Protein 7FGQ (pdb70)

B-factor: mean 33.28, std 10.56, range [16.03, 71.97]

Radius of gyration: 16.14 Å; Cα contacts (8 Å, |Δi|>4): 314; chains: 1; bounding box: 34×38×44 Å

Foldseek 3Di:
DQFFFEEEEDEFPPLCLVVLLVLLVVVCVVVVAAEDEAEPPPLPDPLNVVVVCVVVVNDDDDLVRVLLSSLVSQVVCQVVVVVCRVVHYYYYYYDDLLLSLLLSVLVVDPPDDSVNSVPNNFFGFDGQAYEYRDEVSSVSSVVSVVVVCVVCVNRYDYFDSVDDPVVSSVVVCVVCVVVRVPPSDDIHTD

Organism: Brugia malayi (NCBI:txid6279)

Secondary structure (DSSP, 8-state):
-----EEEEEE-TTSSHHHHHHHHHHHHHHTT--EEEEESS-TTSHHHHHHHHHHTTSS---HHHHHHHHHHHHHTTHHHHHHHHHTT-EEEEES-HHHHHHHHHTT--TT--HHHHTTTTTTSBPPSEEEEEE--HHHHHHHHHHHHHHH-TTTEEEEETTS-HHHHHHHHHHHHHHHHHHT-----B-

Solvent-accessible surface area: 9658 Å² total; per-residue (Å²): 168,136,9,1,0,2,0,0,0,0,0,20,56,229,7,38,11,58,88,7,2,144,47,4,15,106,68,2,118,93,71,76,23,89,3,48,78,23,55,4,16,22,112,85,40,128,64,0,117,65,0,27,112,41,78,122,178,114,26,157,21,83,33,69,88,0,2,93,28,37,2,43,2,7,65,68,34,10,88,90,0,57,124,58,0,71,153,23,8,25,0,0,0,17,33,0,2,18,6,9,9,0,46,7,32,16,71,65,32,120,128,26,82,28,140,62,0,82,102,18,3,110,49,0,1,56,0,32,2,0,0,6,1,59,125,167,84,50,34,91,0,25,127,4,0,73,100,10,3,110,93,41,118,127,10,4,54,70,7,71,13,77,76,90,75,99,71,11,5,75,58,2,58,83,61,0,24,72,36,26,119,104,7,52,135,86,29,98,96,60

Nearest PDB structures (foldseek):
  7fgq-assembly1_A-2  TM=1.005E+00  e=4.668E-40  Brugia malayi
  1nn5-assembly1_A-2  TM=9.539E-01  e=1.572E-22  Homo sapiens
  1e9d-assembly1_A  TM=9.470E-01  e=8.898E-23  Homo sapiens
  1e2f-assembly1_A  TM=9.454E-01  e=2.960E-22  Homo sapiens
  2yof-assembly2_B  TM=9.340E-01  e=3.193E-20  Plasmodium falciparum 3D7

Structure (mmCIF, N/CA/C/O backbone):
data_7FGQ
#
_entry.id   7FGQ
#
_cell.length_a   58.670
_cell.length_b   58.670
_cell.length_c   119.610
_cell.angle_alpha   90.00
_cell.angle_beta   90.00
_cell.angle_gamma   90.00
#
_symmetry.space_group_name_H-M   'P 41 21 2'
#
loop_
_entity.id
_entity.type
_entity.pdbx_description
1 polymer 'dTMP kinase'
2 non-polymer "THYMIDINE-5'-PHOSPHATE"
3 water water
#
loop_
_atom_site.group_PDB
_atom_site.id
_atom_site.type_symbol
_atom_site.label_atom_id
_atom_site.label_alt_id
_atom_site.label_comp_id
_atom_site.label_asym_id
_atom_site.label_entity_id
_atom_site.label_seq_id
_atom_site.pdbx_PDB_ins_code
_atom_site.Cartn_x
_atom_site.Cartn_y
_atom_site.Cartn_z
_atom_site.occupancy
_atom_site.B_iso_or_equiv
_atom_site.auth_seq_id
_atom_site.auth_comp_id
_atom_site.auth_asym_id
_atom_site.auth_atom_id
_atom_site.pdbx_PDB_model_num
ATOM 1 N N . ARG A 1 37 ? -25.349 10.495 -26.271 1.00 47.32 4 ARG A N 1
ATOM 2 C CA . ARG A 1 37 ? -24.866 10.819 -24.913 1.00 53.44 4 ARG A CA 1
ATOM 3 C C . ARG A 1 37 ? -23.643 9.963 -24.534 1.00 52.30 4 ARG A C 1
ATOM 4 O O . ARG A 1 37 ? -23.778 8.760 -24.335 1.00 47.24 4 ARG A O 1
ATOM 12 N N . ILE A 1 38 ? -22.500 10.629 -24.429 1.00 49.35 5 ILE A N 1
ATOM 13 C CA . ILE A 1 38 ? -21.202 10.064 -23.990 1.00 46.23 5 ILE A CA 1
ATOM 14 C C . ILE A 1 38 ? -20.748 11.058 -22.922 1.00 43.55 5 ILE A C 1
ATOM 15 O O . ILE A 1 38 ? -20.256 12.091 -23.286 1.00 43.00 5 ILE A O 1
ATOM 20 N N . ARG A 1 39 ? -20.939 10.739 -21.654 1.00 38.31 6 ARG A N 1
ATOM 21 C CA . ARG A 1 39 ? -20.698 11.678 -20.563 1.00 34.91 6 ARG A CA 1
ATOM 22 C C . ARG A 1 39 ? -19.570 11.218 -19.640 1.00 30.69 6 ARG A C 1
ATOM 23 O O . ARG A 1 39 ? -19.313 10.020 -19.489 1.00 30.47 6 ARG A O 1
ATOM 31 N N . GLY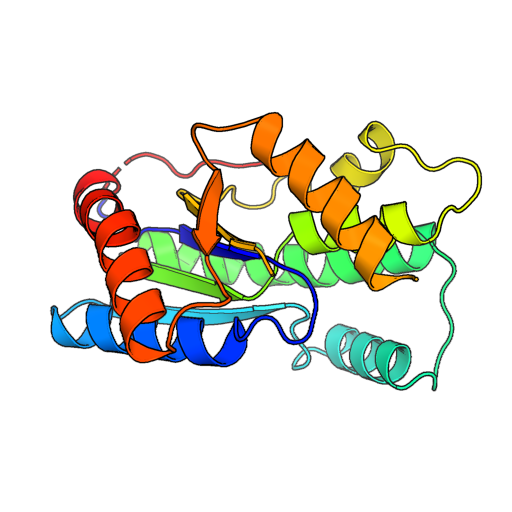 A 1 40 ? -18.885 12.203 -19.014 1.00 25.92 7 GLY A N 1
ATOM 32 C CA . GLY A 1 40 ? -17.874 11.891 -18.019 1.00 25.50 7 GLY A CA 1
ATOM 33 C C . GLY A 1 40 ? -18.500 11.536 -16.679 1.00 27.13 7 GLY A C 1
ATOM 34 O O . GLY A 1 40 ? -19.694 11.755 -16.453 1.00 26.06 7 GLY A O 1
ATOM 35 N N . ALA A 1 41 ? -17.676 10.969 -15.795 1.00 27.38 8 ALA A N 1
ATOM 36 C CA . ALA A 1 41 ? -18.078 10.620 -14.439 1.00 25.98 8 ALA A CA 1
ATOM 37 C C . ALA A 1 41 ? -17.891 11.809 -13.510 1.00 24.45 8 ALA A C 1
ATOM 38 O O . ALA A 1 41 ? -17.044 12.671 -13.736 1.00 21.45 8 ALA A O 1
ATOM 40 N N . PHE A 1 42 ? -18.684 11.828 -12.438 1.00 23.78 9 PHE A N 1
ATOM 41 C CA . PHE A 1 42 ? -18.654 12.900 -11.446 1.00 23.58 9 PHE A CA 1
ATOM 42 C C . PHE A 1 42 ? -18.211 12.274 -10.126 1.00 21.66 9 PHE A C 1
ATOM 43 O O . PHE A 1 42 ? -18.950 11.484 -9.529 1.00 24.16 9 PHE A O 1
ATOM 51 N N . ILE A 1 43 ? -16.983 12.592 -9.698 1.00 19.02 10 ILE A N 1
ATOM 52 C CA . ILE A 1 43 ? -16.351 11.985 -8.534 1.00 23.50 10 ILE A CA 1
ATOM 53 C C . ILE A 1 43 ? -16.137 13.061 -7.484 1.00 21.81 10 ILE A C 1
ATOM 54 O O . ILE A 1 43 ? -15.499 14.084 -7.762 1.00 22.37 10 ILE A O 1
ATOM 59 N N . VAL A 1 44 ? -16.631 12.823 -6.277 1.00 21.55 11 VAL A N 1
ATOM 60 C CA . VAL A 1 44 ? -16.462 13.779 -5.184 1.00 21.86 11 VAL A CA 1
ATOM 61 C C . VAL A 1 44 ? -15.555 13.176 -4.125 1.00 21.64 11 VAL A C 1
ATOM 62 O O . VAL A 1 44 ? -15.712 12.006 -3.757 1.00 24.24 11 VAL A O 1
ATOM 66 N N . PHE A 1 45 ? -14.608 13.982 -3.632 1.00 19.36 12 PHE A N 1
ATOM 67 C CA . PHE A 1 45 ? -13.790 13.621 -2.479 1.00 23.13 12 PHE A CA 1
ATOM 68 C C . PHE A 1 45 ? -14.313 14.393 -1.278 1.00 23.37 12 PHE A C 1
ATOM 69 O O . PHE A 1 45 ? -14.469 15.617 -1.356 1.00 22.75 12 PHE A O 1
ATOM 77 N N . GLU A 1 46 ? -14.557 13.687 -0.179 1.00 26.62 13 GLU A N 1
ATOM 78 C CA . GLU A 1 46 ? -15.058 14.292 1.053 1.00 26.76 13 GLU A CA 1
ATOM 79 C C . GLU A 1 46 ? -14.233 13.838 2.247 1.00 32.43 13 GLU A C 1
ATOM 80 O O . GLU A 1 46 ? -13.706 12.721 2.272 1.00 32.20 13 GLU A O 1
ATOM 86 N N . GLY A 1 47 ? -14.150 14.698 3.250 1.00 29.87 14 GLY A N 1
ATOM 87 C CA . GLY A 1 47 ? -13.555 14.302 4.509 1.00 39.21 14 GLY A CA 1
ATOM 88 C C . GLY A 1 47 ? -13.236 15.502 5.375 1.00 43.75 14 GLY A C 1
ATOM 89 O O . GLY A 1 47 ? -13.487 16.654 5.012 1.00 42.11 14 GLY A O 1
ATOM 90 N N . CYS A 1 48 ? -12.701 15.253 6.551 1.00 49.42 15 CYS A N 1
ATOM 91 C CA . CYS A 1 48 ? -12.356 16.372 7.444 1.00 49.31 15 CYS A CA 1
ATOM 92 C C . CYS A 1 48 ? -11.105 17.038 6.879 1.00 50.94 15 CYS A C 1
ATOM 93 O O . CYS A 1 48 ? -10.423 16.483 6.064 1.00 48.54 15 CYS A O 1
ATOM 96 N N . ASP A 1 49 ? -10.872 18.231 7.332 1.00 47.11 16 ASP A N 1
ATOM 97 C CA . ASP A 1 49 ? -9.651 18.961 7.042 1.00 52.68 16 ASP A CA 1
ATOM 98 C C . ASP A 1 49 ? -8.447 18.111 7.439 1.00 54.20 16 ASP A C 1
ATOM 99 O O . ASP A 1 49 ? -8.522 17.287 8.358 1.00 54.05 16 ASP A O 1
ATOM 104 N N . ARG A 1 50 ? -7.344 18.285 6.709 1.00 56.25 17 ARG A N 1
ATOM 105 C CA . ARG A 1 50 ? -6.065 17.588 6.900 1.00 54.30 17 ARG A CA 1
ATOM 106 C C . ARG A 1 50 ? -6.083 16.147 6.404 1.00 52.57 17 ARG A C 1
ATOM 107 O O . ARG A 1 50 ? -5.134 15.399 6.694 1.00 53.59 17 ARG A O 1
ATOM 115 N N . ALA A 1 51 ? -7.114 15.721 5.674 1.00 52.06 18 ALA A N 1
ATOM 116 C CA . ALA A 1 51 ? -7.234 14.330 5.257 1.00 50.87 18 ALA A CA 1
ATOM 117 C C . ALA A 1 51 ? -6.487 14.025 3.961 1.00 44.41 18 ALA A C 1
ATOM 118 O O . ALA A 1 51 ? -6.606 12.910 3.448 1.00 44.09 18 ALA A O 1
ATOM 120 N N . GLY A 1 52 ? -5.723 14.977 3.427 1.00 45.51 19 GLY A N 1
ATOM 121 C CA . GLY A 1 52 ? -5.004 14.749 2.188 1.00 45.94 19 GLY A CA 1
ATOM 122 C C . GLY A 1 52 ? -5.867 14.736 0.948 1.00 45.57 19 GLY A C 1
ATOM 123 O O . GLY A 1 52 ? -5.400 14.298 -0.112 1.00 35.65 19 GLY A O 1
ATOM 124 N N . LYS A 1 53 ? -7.116 15.211 1.056 1.00 38.93 20 LYS A N 1
ATOM 125 C CA . LYS A 1 53 ? -8.016 15.268 -0.093 1.00 38.18 20 LYS A CA 1
ATOM 126 C C . LYS A 1 53 ? -7.409 16.053 -1.244 1.00 36.22 20 LYS A C 1
ATOM 127 O O . LYS A 1 53 ? -7.530 15.655 -2.410 1.00 40.59 20 LYS A O 1
ATOM 133 N N . SER A 1 54 ? -6.779 17.187 -0.941 1.00 36.63 21 SER A N 1
ATOM 134 C CA . SER A 1 54 ? -6.230 18.041 -1.985 1.00 39.36 21 SER A CA 1
ATOM 135 C C . SER A 1 54 ? -5.199 17.295 -2.826 1.00 43.38 21 SER A C 1
ATOM 136 O O . SER A 1 54 ? -5.212 17.370 -4.062 1.00 40.13 21 SER A O 1
ATOM 139 N N . LEU A 1 55 ? -4.291 16.569 -2.169 1.00 39.23 22 LEU A N 1
ATOM 140 C CA . LEU A 1 55 ? -3.258 15.862 -2.919 1.00 41.64 22 LEU A CA 1
ATOM 141 C C . LEU A 1 55 ? -3.841 14.664 -3.656 1.00 36.36 22 LEU A C 1
ATOM 142 O O . LEU A 1 55 ? -3.532 14.441 -4.832 1.00 40.86 22 LEU A O 1
ATOM 147 N N . GLN A 1 56 ? -4.698 13.888 -2.988 1.00 36.69 23 GLN A N 1
ATOM 148 C CA . GLN A 1 56 ? -5.275 12.712 -3.632 1.00 35.81 23 GLN A CA 1
ATOM 149 C C . GLN A 1 56 ? -6.136 13.083 -4.827 1.00 36.43 23 GLN A C 1
ATOM 150 O O . GLN A 1 56 ? -6.208 12.316 -5.796 1.00 32.43 23 GLN A O 1
ATOM 156 N N . SER A 1 57 ? -6.730 14.257 -4.794 1.00 33.14 24 SER A N 1
ATOM 157 C CA . SER A 1 57 ? -7.521 14.662 -5.966 1.00 30.97 24 SER A CA 1
ATOM 158 C C . SER A 1 57 ? -6.580 14.948 -7.138 1.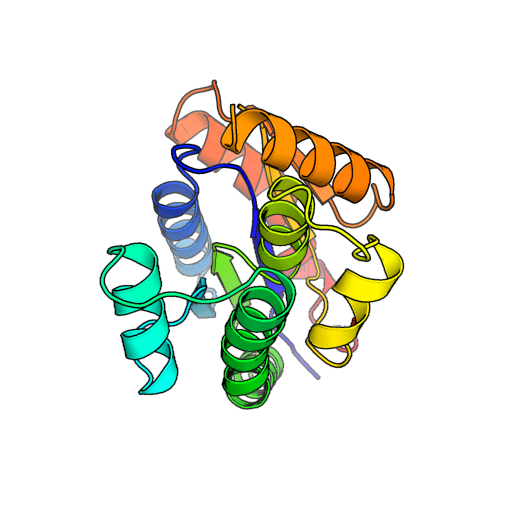00 33.51 24 SER A C 1
ATOM 159 O O . SER A 1 57 ? -6.880 14.543 -8.196 1.00 29.77 24 SER A O 1
ATOM 162 N N . ARG A 1 58 ? -5.450 15.594 -6.913 1.00 32.80 25 ARG A N 1
ATOM 163 C CA . ARG A 1 58 ? -4.506 15.883 -8.018 1.00 34.22 25 ARG A CA 1
ATOM 164 C C . ARG A 1 58 ? -3.958 14.576 -8.580 1.00 31.23 25 ARG A C 1
ATOM 165 O O . ARG A 1 58 ? -3.783 14.487 -9.754 1.00 34.43 25 ARG A O 1
ATOM 173 N N . LYS A 1 59 ? -3.716 13.612 -7.726 1.00 31.69 26 LYS A N 1
ATOM 174 C CA . LYS A 1 59 ? -3.178 12.308 -8.158 1.00 34.27 26 LYS A CA 1
ATOM 175 C C . LYS A 1 59 ? -4.191 11.550 -9.031 1.00 34.40 26 LYS A C 1
ATOM 176 O O . LYS A 1 59 ? -3.771 11.008 -10.030 1.00 26.88 26 LYS A O 1
ATOM 182 N N . LEU A 1 60 ? -5.463 11.538 -8.630 1.00 27.96 27 LEU A N 1
ATOM 183 C CA . LEU A 1 60 ? -6.521 10.852 -9.407 1.00 24.74 27 LEU A CA 1
ATOM 184 C C . LEU A 1 60 ? -6.621 11.506 -10.777 1.00 24.23 27 LEU A C 1
ATOM 185 O O . LEU A 1 60 ? -6.716 10.820 -11.743 1.00 25.40 27 LEU A O 1
ATOM 190 N N . VAL A 1 61 ? -6.597 12.818 -10.799 1.00 21.95 28 VAL A N 1
ATOM 191 C CA . VAL A 1 61 ? -6.629 13.533 -12.070 1.00 21.90 28 VAL A CA 1
ATOM 192 C C . VAL A 1 61 ? -5.457 13.100 -12.942 1.00 25.40 28 VAL A C 1
ATOM 193 O O . VAL A 1 61 ? -5.587 12.943 -14.163 1.00 26.33 28 VAL A O 1
ATOM 197 N N . GLU A 1 62 ? -4.303 12.868 -12.322 1.00 25.41 29 GLU A N 1
ATOM 198 C CA . GLU A 1 62 ? -3.144 12.441 -13.100 1.00 25.59 29 GLU A CA 1
ATOM 199 C C . GLU A 1 62 ? -3.331 11.030 -13.646 1.00 23.45 29 GLU A C 1
ATOM 200 O O . GLU A 1 62 ? -2.986 10.764 -14.804 1.00 23.60 29 GLU A O 1
ATOM 206 N N . ARG A 1 63 ? -3.896 10.118 -12.849 1.00 23.67 30 ARG A N 1
ATOM 207 C CA . ARG A 1 63 ? -4.135 8.764 -13.345 1.00 23.63 30 ARG A CA 1
ATOM 208 C C . ARG A 1 63 ? -5.108 8.764 -14.515 1.00 25.54 30 ARG A C 1
ATOM 209 O O . ARG A 1 63 ? -4.921 8.029 -15.490 1.00 24.82 30 ARG A O 1
ATOM 217 N N . ILE A 1 64 ? -6.166 9.563 -14.423 1.00 21.56 31 ILE A N 1
ATOM 218 C CA . ILE A 1 64 ? -7.143 9.634 -15.504 1.00 22.11 31 ILE A CA 1
ATOM 219 C C . ILE A 1 64 ? -6.507 10.180 -16.776 1.00 23.09 31 ILE A C 1
ATOM 220 O O . ILE A 1 64 ? -6.755 9.671 -17.875 1.00 22.48 31 ILE A O 1
ATOM 225 N N . LYS A 1 65 ? -5.667 11.210 -16.661 1.00 19.96 32 LYS A N 1
ATOM 226 C CA . LYS A 1 65 ? -4.973 11.689 -17.852 1.00 19.91 32 LYS A CA 1
ATOM 227 C C . LYS A 1 65 ? -4.008 10.640 -18.389 1.00 20.78 32 LYS A C 1
ATOM 228 O O . LYS A 1 65 ? -3.818 10.526 -19.607 1.00 21.69 32 LYS A O 1
ATOM 234 N N . ALA A 1 66 ? -3.380 9.875 -17.498 1.00 20.26 33 ALA A N 1
ATOM 235 C CA . ALA A 1 66 ? -2.518 8.779 -17.943 1.00 25.57 33 ALA A CA 1
ATOM 236 C C . ALA A 1 66 ? -3.297 7.688 -18.675 1.00 27.04 33 ALA A C 1
ATOM 237 O O . ALA A 1 66 ? -2.692 6.887 -19.403 1.00 26.14 33 ALA A O 1
ATOM 239 N N . ALA A 1 67 ? -4.616 7.615 -18.467 1.00 24.70 34 ALA A N 1
ATOM 240 C CA . ALA A 1 67 ? -5.491 6.774 -19.274 1.00 24.16 34 ALA A CA 1
ATOM 241 C C . ALA A 1 67 ? -6.061 7.515 -20.474 1.00 24.41 34 ALA A C 1
ATOM 242 O O . ALA A 1 67 ? -7.126 7.141 -20.974 1.00 29.03 34 ALA A O 1
ATOM 244 N N . GLY A 1 68 ? -5.387 8.555 -20.950 1.00 23.76 35 GLY A N 1
ATOM 245 C CA . GLY A 1 68 ? -5.886 9.301 -22.090 1.00 26.78 35 GLY A CA 1
ATOM 246 C C . GLY A 1 68 ? -7.195 10.034 -21.847 1.00 27.47 35 GLY A C 1
ATOM 247 O O . GLY A 1 68 ? -7.793 10.552 -22.794 1.00 26.20 35 GLY A O 1
ATOM 248 N N . GLY A 1 69 ? -7.637 10.131 -20.592 1.00 26.00 36 GLY A N 1
ATOM 249 C CA . GLY A 1 69 ? -8.953 10.690 -20.301 1.00 25.25 36 GLY A CA 1
ATOM 250 C C . GLY A 1 69 ? -8.978 12.201 -20.110 1.00 26.27 36 GLY A C 1
ATOM 251 O O . GLY A 1 69 ? -8.024 12.811 -19.632 1.00 25.87 36 GLY A O 1
ATOM 252 N N . ASP A 1 70 ? -10.118 12.796 -20.468 1.00 27.11 37 ASP A N 1
ATOM 253 C CA . ASP A 1 70 ? -10.361 14.222 -20.305 1.00 26.07 37 ASP A CA 1
ATOM 254 C C . ASP A 1 70 ? -11.002 14.451 -18.940 1.00 28.40 37 ASP A C 1
ATOM 255 O O . ASP A 1 70 ? -12.049 13.873 -18.648 1.00 23.77 37 ASP A O 1
ATOM 260 N N . VAL A 1 71 ? -10.376 15.280 -18.112 1.00 28.52 38 VAL A N 1
ATOM 261 C CA . VAL A 1 71 ? -10.775 15.426 -16.712 1.00 25.54 38 VAL A CA 1
ATOM 262 C C . VAL A 1 71 ? -10.480 16.855 -16.276 1.00 31.82 38 VAL A C 1
ATOM 263 O O . VAL A 1 71 ? -9.485 17.452 -16.698 1.00 29.26 38 VAL A O 1
ATOM 267 N N . ASP A 1 72 ? -11.355 17.417 -15.441 1.00 25.01 39 ASP A N 1
ATOM 268 C CA . ASP A 1 72 ? -11.078 18.694 -14.805 1.00 29.67 39 ASP A CA 1
ATOM 269 C C . ASP A 1 72 ? -11.172 18.550 -13.291 1.00 26.20 39 ASP A C 1
ATOM 270 O O . ASP A 1 72 ? -11.903 17.698 -12.779 1.00 24.09 39 ASP A O 1
ATOM 275 N N . LEU A 1 73 ? -10.433 19.399 -12.582 1.00 27.24 40 LEU A N 1
ATOM 276 C CA . LEU A 1 73 ? -10.392 19.415 -11.123 1.00 25.02 40 LEU A CA 1
ATOM 277 C C . LEU A 1 73 ? -11.135 20.639 -10.605 1.00 29.10 40 LEU A C 1
ATOM 278 O O . LEU A 1 73 ? -10.829 21.765 -11.005 1.00 27.59 40 LEU A O 1
ATOM 283 N N . ILE A 1 74 ? -12.111 20.425 -9.721 1.00 27.07 41 ILE A N 1
ATOM 284 C CA . ILE A 1 74 ? -12.874 21.519 -9.128 1.00 25.66 41 ILE A CA 1
ATOM 285 C C . ILE A 1 74 ? -12.789 21.403 -7.617 1.00 25.92 41 ILE A C 1
ATOM 286 O O . ILE A 1 74 ? -12.815 20.299 -7.073 1.00 22.72 41 ILE A O 1
ATOM 291 N N . SER A 1 75 ? -12.691 22.538 -6.935 1.00 23.67 42 SER A N 1
ATOM 292 C CA . SER A 1 75 ? -12.561 22.531 -5.490 1.00 21.92 42 SER A CA 1
ATOM 293 C C . SER A 1 75 ? -13.595 23.486 -4.908 1.00 25.12 42 SER A C 1
ATOM 294 O O . SER A 1 75 ? -13.786 24.584 -5.436 1.00 24.04 42 SER A O 1
ATOM 297 N N . PHE A 1 76 ? -14.289 23.052 -3.844 1.00 23.28 43 PHE A N 1
ATOM 298 C CA . PHE A 1 76 ? -15.241 23.936 -3.197 1.00 22.24 43 PHE A CA 1
ATOM 299 C C . PHE A 1 76 ? -14.792 24.235 -1.770 1.00 21.43 43 PHE A C 1
ATOM 300 O O . PHE A 1 76 ? -14.330 23.332 -1.067 1.00 23.98 43 PHE A O 1
ATOM 308 N N . PRO A 1 77 ? -14.942 25.484 -1.301 1.00 23.58 44 PRO A N 1
ATOM 309 C CA . PRO A 1 77 ? -15.569 26.614 -1.998 1.00 23.89 44 PRO A CA 1
ATOM 310 C C . PRO A 1 77 ? -14.771 27.099 -3.201 1.00 27.39 44 PRO A C 1
ATOM 311 O O . PRO A 1 77 ? -13.546 26.983 -3.215 1.00 27.38 44 PRO A O 1
ATOM 315 N N . ASP A 1 78 ? -15.467 27.622 -4.203 1.00 23.45 45 ASP A N 1
ATOM 316 C CA . ASP A 1 78 ? -14.830 28.152 -5.406 1.00 26.23 45 ASP A CA 1
ATOM 317 C C . ASP A 1 78 ? -14.488 29.599 -5.087 1.00 27.08 45 ASP A C 1
ATOM 318 O O . ASP A 1 78 ? -15.354 30.474 -5.104 1.00 26.33 45 ASP A O 1
ATOM 323 N N . ARG A 1 79 ? -13.221 29.845 -4.766 1.00 28.48 46 ARG A N 1
ATOM 324 C CA . ARG A 1 79 ? -12.796 31.158 -4.308 1.00 29.84 46 ARG A CA 1
ATOM 325 C C . ARG A 1 79 ? -12.578 32.149 -5.439 1.00 30.97 46 ARG A C 1
ATOM 326 O O . ARG A 1 79 ? -12.207 33.297 -5.174 1.00 33.83 46 ARG A O 1
ATOM 334 N N . SER A 1 80 ? -12.807 31.769 -6.684 1.00 32.39 47 SER A N 1
ATOM 335 C CA . SER A 1 80 ? -12.495 32.684 -7.775 1.00 31.08 47 SER A CA 1
ATOM 336 C C . SER A 1 80 ? -13.615 33.665 -8.091 1.00 35.79 47 SER A C 1
ATOM 337 O O . SER A 1 80 ? -13.357 34.688 -8.738 1.00 35.43 47 SER A O 1
ATOM 340 N N . SER A 1 81 ? -14.844 33.389 -7.663 1.00 30.72 48 SER A N 1
ATOM 341 C CA . SER A 1 81 ? -15.954 34.295 -7.915 1.00 29.66 48 SER A CA 1
ATOM 342 C C . SER A 1 81 ? -15.977 35.425 -6.886 1.00 25.31 48 SER A C 1
ATOM 343 O O . SER A 1 81 ? -15.276 35.397 -5.880 1.00 26.06 48 SER A O 1
ATOM 346 N N . ASP A 1 82 ? -16.818 36.427 -7.144 1.00 27.17 49 ASP A N 1
ATOM 347 C CA . ASP A 1 82 ? -17.006 37.498 -6.168 1.00 29.75 49 ASP A CA 1
ATOM 348 C C . ASP A 1 82 ? -17.491 36.939 -4.834 1.00 24.89 49 ASP A C 1
ATOM 349 O O . ASP A 1 82 ? -16.949 37.268 -3.778 1.00 24.98 49 ASP A O 1
ATOM 354 N N . LEU A 1 83 ? -18.503 36.068 -4.870 1.00 27.67 50 LEU A N 1
ATOM 355 C CA . LEU A 1 83 ? -18.967 35.440 -3.640 1.00 21.06 50 LEU A CA 1
ATOM 356 C C . LEU A 1 83 ? -17.881 34.559 -3.034 1.00 21.54 50 LEU A C 1
ATOM 357 O O . LEU A 1 83 ? -17.739 34.481 -1.809 1.00 23.62 50 LEU A O 1
ATOM 362 N N . GLY A 1 84 ? -17.075 33.914 -3.872 1.00 25.02 51 GLY A N 1
ATOM 363 C CA . GLY A 1 84 ? -16.023 33.073 -3.334 1.00 23.20 51 GLY A CA 1
ATOM 364 C C . GLY A 1 84 ? -14.971 33.862 -2.574 1.00 24.50 51 GLY A C 1
ATOM 365 O O . GLY A 1 84 ? -14.371 33.358 -1.624 1.00 25.28 51 GLY A O 1
ATOM 366 N N . LYS A 1 85 ? -14.726 35.097 -2.982 1.00 24.97 52 LYS A N 1
ATOM 367 C CA . LYS A 1 85 ? -13.773 35.911 -2.234 1.00 26.20 52 LYS A CA 1
ATOM 368 C C . LYS A 1 85 ? -14.369 36.348 -0.906 1.00 29.87 52 LYS A C 1
ATOM 369 O O . LYS A 1 85 ? -13.659 36.424 0.104 1.00 31.61 52 LYS A O 1
ATOM 375 N N . PHE A 1 86 ? -15.675 36.601 -0.884 1.00 28.07 53 PHE A N 1
ATOM 376 C CA . PHE A 1 86 ? -16.369 36.804 0.379 1.00 27.89 53 PHE A CA 1
ATOM 377 C C . PHE A 1 86 ? -16.227 35.574 1.273 1.00 27.67 53 PHE A C 1
ATOM 378 O O . PHE A 1 86 ? -15.846 35.685 2.444 1.00 26.96 53 PHE A O 1
ATOM 386 N N . ILE A 1 87 ? -16.463 34.377 0.718 1.00 25.49 54 ILE A N 1
ATOM 387 C CA . ILE A 1 87 ? -16.303 33.154 1.504 1.00 23.48 54 ILE A CA 1
ATOM 388 C C . ILE A 1 87 ? -14.870 33.025 2.023 1.00 26.39 54 ILE A C 1
ATOM 389 O O . ILE A 1 87 ? -14.642 32.602 3.164 1.00 24.34 54 ILE A O 1
ATOM 394 N N . ASP A 1 88 ? -13.881 33.347 1.185 1.00 24.18 55 ASP A N 1
ATOM 395 C CA . ASP A 1 88 ? -12.498 33.319 1.651 1.00 31.59 55 ASP A CA 1
ATOM 396 C C . ASP A 1 88 ? -12.316 34.258 2.841 1.00 29.30 55 ASP A C 1
ATOM 397 O O . ASP A 1 88 ? -11.735 33.875 3.862 1.00 31.80 55 ASP A O 1
ATOM 402 N N . ARG A 1 89 ? -12.860 35.455 2.749 1.00 31.15 56 ARG A N 1
ATOM 403 C CA . ARG A 1 89 ? -12.811 36.394 3.890 1.00 34.52 56 ARG A CA 1
ATOM 404 C C . ARG A 1 89 ? -13.465 35.719 5.090 1.00 33.36 56 ARG A C 1
ATOM 405 O O . ARG A 1 89 ? -12.900 35.746 6.136 1.00 34.02 56 ARG A O 1
ATOM 413 N N . TYR A 1 90 ? -14.600 35.068 4.894 1.00 30.72 57 TYR A N 1
ATOM 414 C CA . TYR A 1 90 ? -15.268 34.371 6.012 1.00 29.94 57 TYR A CA 1
ATOM 415 C C . TYR A 1 90 ? -14.324 33.364 6.646 1.00 30.22 57 TYR A C 1
ATOM 416 O O . TYR A 1 90 ? -14.249 33.344 7.832 1.00 31.53 57 TYR A O 1
ATOM 425 N N . LEU A 1 91 ? -13.675 32.536 5.844 1.00 27.90 58 LEU A N 1
ATOM 426 C CA . LEU A 1 91 ? -12.815 31.487 6.383 1.00 30.00 58 LEU A CA 1
ATOM 427 C C . LEU A 1 91 ? -11.592 32.069 7.080 1.00 32.76 58 LEU A C 1
ATOM 428 O O . LEU A 1 91 ? -11.049 31.449 8.002 1.00 36.33 58 LEU A O 1
ATOM 433 N N . LYS A 1 92 ? -11.165 33.257 6.671 1.00 32.60 59 LYS A N 1
ATOM 434 C CA . LYS A 1 92 ? -10.065 33.955 7.328 1.00 35.68 59 LYS A CA 1
ATOM 435 C C . LYS A 1 92 ? -10.512 34.718 8.567 1.00 39.02 59 LYS A C 1
ATOM 436 O O . LYS A 1 92 ? -9.693 35.440 9.159 1.00 37.48 59 LYS A O 1
ATOM 442 N N . LYS A 1 93 ? -11.786 34.578 8.956 1.00 35.60 60 LYS A N 1
ATOM 443 C CA . LYS A 1 93 ? -12.360 35.212 10.140 1.00 37.46 60 LYS A CA 1
ATOM 444 C C . LYS A 1 93 ? -12.369 36.733 10.023 1.00 38.69 60 LYS A C 1
ATOM 445 O O . LYS A 1 93 ? -12.307 37.440 11.031 1.00 43.84 60 LYS A O 1
ATOM 451 N N . GLU A 1 94 ? -12.461 37.240 8.790 1.00 35.36 61 GLU A N 1
ATOM 452 C CA . GLU A 1 94 ? -12.558 38.666 8.509 1.00 32.44 61 GLU A CA 1
ATOM 453 C C . GLU A 1 94 ? -13.987 39.149 8.316 1.00 37.05 61 GLU A C 1
ATOM 454 O O . GLU A 1 94 ? -14.223 40.355 8.405 1.00 34.83 61 GLU A O 1
ATOM 460 N N . VAL A 1 95 ? -14.922 38.239 8.083 1.00 35.59 62 VAL A N 1
ATOM 461 C CA . VAL A 1 95 ? -16.369 38.570 7.985 1.00 34.95 62 VAL A CA 1
ATOM 462 C C . VAL A 1 95 ? -17.126 37.496 8.743 1.00 34.19 62 VAL A C 1
ATOM 463 O O . VAL A 1 95 ? -16.608 36.414 8.895 1.00 32.21 62 VAL A O 1
ATOM 467 N N . GLU A 1 96 ? -18.313 37.836 9.197 1.00 31.53 63 GLU A N 1
ATOM 468 C CA . GLU A 1 96 ? -19.081 36.878 10.005 1.00 31.51 63 GLU A CA 1
ATOM 469 C C . GLU A 1 96 ? -20.393 36.507 9.335 1.00 26.51 63 GLU A C 1
ATOM 470 O O . GLU A 1 96 ? -20.902 37.291 8.654 1.00 26.57 63 GLU A O 1
ATOM 476 N N . ME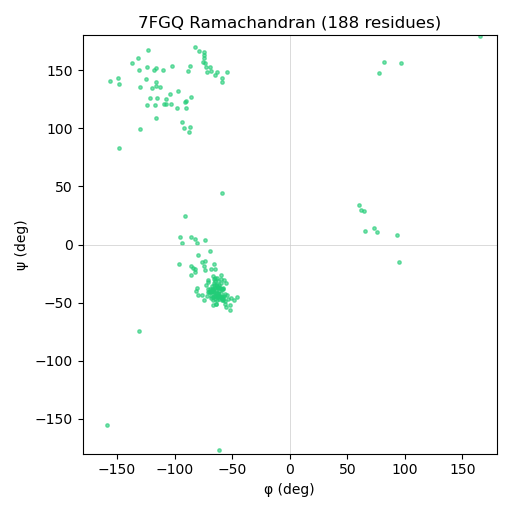T A 1 97 ? -20.826 35.295 9.598 1.00 29.39 64 MET A N 1
ATOM 477 C CA . MET A 1 97 ? -22.078 34.720 9.076 1.00 29.67 64 MET A CA 1
ATOM 478 C C . MET A 1 97 ? -22.647 33.736 10.097 1.00 27.80 64 MET A C 1
ATOM 479 O O . MET A 1 97 ? -21.935 32.993 10.660 1.00 30.63 64 MET A O 1
ATOM 484 N N . ASP A 1 98 ? -23.944 33.777 10.286 1.00 26.80 65 ASP A N 1
ATOM 485 C CA . ASP A 1 98 ? -24.601 32.846 11.217 1.00 28.61 65 ASP A CA 1
ATOM 486 C C . ASP A 1 98 ? -24.662 31.464 10.552 1.00 27.52 65 ASP A C 1
ATOM 487 O O . ASP A 1 98 ? -24.461 31.391 9.377 1.00 26.47 65 ASP A O 1
ATOM 492 N N . PRO A 1 99 ? -24.945 30.422 11.311 1.00 25.67 66 PRO A N 1
ATOM 493 C CA . PRO A 1 99 ? -24.998 29.085 10.695 1.00 25.25 66 PRO A CA 1
ATOM 494 C C . PRO A 1 99 ? -25.882 28.905 9.452 1.00 23.34 66 PRO A C 1
ATOM 495 O O . PRO A 1 99 ? -25.457 28.427 8.502 1.00 22.75 66 PRO A O 1
ATOM 499 N N . LYS A 1 100 ? -27.123 29.313 9.536 1.00 22.56 67 LYS A N 1
ATOM 500 C CA . LYS A 1 100 ? -28.022 29.150 8.392 1.00 21.95 67 LYS A CA 1
ATOM 501 C C . LYS A 1 100 ? -27.605 30.041 7.239 1.00 23.12 67 LYS A C 1
ATOM 502 O O . LYS A 1 100 ? -27.702 29.643 6.072 1.00 20.78 67 LYS A O 1
ATOM 508 N N . GLU A 1 101 ? -27.197 31.273 7.556 1.00 20.85 68 GLU A N 1
ATOM 509 C CA . GLU A 1 101 ? -26.658 32.193 6.559 1.00 21.03 68 GLU A CA 1
ATOM 510 C C . GLU A 1 101 ? -25.484 31.571 5.825 1.00 21.89 68 GLU A C 1
ATOM 511 O O . GLU A 1 101 ? -25.469 31.505 4.588 1.00 18.77 68 GLU A O 1
ATOM 517 N N . ALA A 1 102 ? -24.490 31.097 6.583 1.00 20.18 69 ALA A N 1
ATOM 518 C CA . ALA A 1 102 ? -23.298 30.513 5.975 1.00 23.26 69 ALA A CA 1
ATOM 519 C C . ALA A 1 102 ? -23.655 29.283 5.150 1.00 22.09 69 ALA A C 1
ATOM 520 O O . ALA A 1 102 ? -23.118 29.079 4.049 1.00 21.34 69 ALA A O 1
ATOM 522 N N . HIS A 1 103 ? -24.583 28.468 5.653 1.00 19.69 70 HIS A N 1
ATOM 523 C CA . HIS A 1 103 ? -24.982 27.280 4.921 1.00 21.33 70 HIS A CA 1
ATOM 524 C C . HIS A 1 103 ? -25.469 27.634 3.521 1.00 19.64 70 HIS A C 1
ATOM 525 O O . HIS A 1 103 ? -25.043 27.027 2.527 1.00 18.31 70 HIS A O 1
ATOM 532 N N . LEU A 1 104 ? -26.402 28.590 3.428 1.00 18.42 71 LEU A N 1
ATOM 533 C CA . LEU A 1 104 ? -26.932 28.979 2.129 1.00 17.78 71 LEU A CA 1
ATOM 534 C C . LEU A 1 104 ? -25.871 29.640 1.256 1.00 20.69 71 LEU A C 1
ATOM 535 O O . LEU A 1 104 ? -25.909 29.483 0.030 1.00 18.94 71 LEU A O 1
ATOM 540 N N . VAL A 1 105 ? -24.928 30.377 1.857 1.00 16.25 72 VAL A N 1
ATOM 541 C CA . VAL A 1 105 ? -23.897 31.041 1.051 1.00 20.50 72 VAL A CA 1
ATOM 542 C C . VAL A 1 105 ? -22.954 30.015 0.430 1.00 16.03 72 VAL A C 1
ATOM 543 O O . VAL A 1 105 ? -22.639 30.087 -0.765 1.00 17.32 72 VAL A O 1
ATOM 547 N N . PHE A 1 106 ? -22.521 29.017 1.204 1.00 18.32 73 PHE A N 1
ATOM 548 C CA . PHE A 1 106 ? -21.679 27.969 0.616 1.00 20.61 73 PHE A CA 1
ATOM 549 C C . PHE A 1 106 ? -22.445 27.208 -0.457 1.00 19.35 73 PHE A C 1
ATOM 550 O O . PHE A 1 106 ? -21.873 26.791 -1.476 1.00 17.41 73 PHE A O 1
ATOM 558 N N . ALA A 1 107 ? -23.756 27.033 -0.257 1.00 17.84 74 ALA A N 1
ATOM 559 C CA . ALA A 1 107 ? -24.568 26.339 -1.253 1.00 17.12 74 ALA A CA 1
ATOM 560 C C . ALA A 1 107 ? -24.708 27.153 -2.538 1.00 18.18 74 ALA A C 1
ATOM 561 O O . ALA A 1 107 ? -24.637 26.597 -3.639 1.00 19.14 74 ALA A O 1
ATOM 563 N N . ALA A 1 108 ? -24.896 28.478 -2.414 1.00 16.85 75 ALA A N 1
ATOM 564 C CA . ALA A 1 108 ? -24.964 29.357 -3.579 1.00 18.25 75 ALA A CA 1
ATOM 565 C C . ALA A 1 108 ? -23.685 29.270 -4.403 1.00 18.60 75 ALA A C 1
ATOM 566 O O . ALA A 1 108 ? -23.721 29.320 -5.639 1.00 18.29 75 ALA A O 1
ATOM 568 N N . ASN A 1 109 ? -22.546 29.169 -3.723 1.00 17.91 76 ASN A N 1
ATOM 569 C CA . ASN A 1 109 ? -21.253 29.026 -4.386 1.00 19.85 76 ASN A CA 1
ATOM 570 C C . ASN A 1 109 ? -21.200 27.744 -5.216 1.00 19.00 76 ASN A C 1
ATOM 571 O O . ASN A 1 109 ? -20.614 27.734 -6.307 1.00 19.67 76 ASN A O 1
ATOM 576 N N . ARG A 1 110 ? -21.850 26.676 -4.747 1.00 18.93 77 ARG A N 1
ATOM 577 C CA . ARG A 1 110 ? -21.950 25.450 -5.539 1.00 19.68 77 ARG A CA 1
ATOM 578 C C . ARG A 1 110 ? -22.955 25.606 -6.673 1.00 19.20 77 ARG A C 1
ATOM 579 O O . ARG A 1 110 ? -22.660 25.246 -7.819 1.00 21.57 77 ARG A O 1
ATOM 587 N N . GLN A 1 111 ? -24.156 26.137 -6.376 1.00 19.33 78 GLN A N 1
ATOM 588 C CA . GLN A 1 111 ? -25.173 26.275 -7.422 1.00 18.66 78 GLN A CA 1
ATOM 589 C C . GLN A 1 111 ? -24.656 27.072 -8.608 1.00 20.19 78 GLN A C 1
ATOM 590 O O . GLN A 1 111 ? -25.046 26.796 -9.748 1.00 19.31 78 GLN A O 1
ATOM 596 N N . ALA A 1 112 ? -23.780 28.054 -8.344 1.00 18.88 79 ALA A N 1
ATOM 597 C CA . ALA A 1 112 ? -23.216 28.935 -9.365 1.00 23.31 79 ALA A CA 1
ATOM 598 C C . ALA A 1 112 ? -22.457 28.171 -10.434 1.00 20.90 79 ALA A C 1
ATOM 599 O O . ALA A 1 112 ? -22.436 28.586 -11.601 1.00 21.42 79 ALA A O 1
ATOM 601 N N . LEU A 1 113 ? -21.819 27.070 -10.055 1.00 22.96 80 LEU A N 1
ATOM 602 C CA . LEU A 1 113 ? -20.968 26.306 -10.957 1.00 21.71 80 LEU A CA 1
ATOM 603 C C . LEU A 1 113 ? -21.690 25.168 -11.642 1.00 20.74 80 LEU A C 1
ATOM 604 O O . LEU A 1 113 ? -21.058 24.433 -12.409 1.00 25.43 80 LEU A O 1
ATOM 609 N N . MET A 1 114 ? -22.989 24.988 -11.395 1.00 21.26 81 MET A N 1
ATOM 610 C CA . MET A 1 114 ? -23.679 23.843 -11.985 1.00 20.28 81 MET A CA 1
ATOM 611 C C . MET A 1 114 ? -23.791 23.909 -13.512 1.00 22.11 81 MET A C 1
ATOM 612 O O . MET A 1 114 ? -23.705 22.864 -14.166 1.00 23.63 81 MET A O 1
ATOM 617 N N . PRO A 1 115 ? -24.031 25.067 -14.124 1.00 21.86 82 PRO A N 1
ATOM 618 C CA . PRO A 1 115 ? -24.069 25.079 -15.604 1.00 22.42 82 PRO A CA 1
ATOM 619 C C . PRO A 1 115 ? -22.748 24.666 -16.230 1.00 26.07 82 PRO A C 1
ATOM 620 O O . PRO A 1 115 ? -22.724 23.868 -17.176 1.00 28.13 82 PRO A O 1
ATOM 624 N N . LEU A 1 116 ? -21.640 25.203 -15.719 1.00 24.90 83 LEU A N 1
ATOM 625 C CA . LEU A 1 116 ? -20.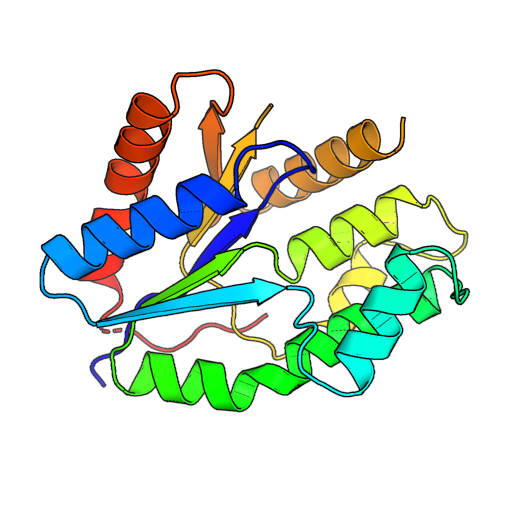321 24.787 -16.184 1.00 25.22 83 LEU A CA 1
ATOM 626 C C . LEU A 1 116 ? -20.090 23.295 -15.971 1.00 26.55 83 LEU A C 1
ATOM 627 O O . LEU A 1 116 ? -19.579 22.607 -16.862 1.00 24.49 83 LEU A O 1
ATOM 632 N N . MET A 1 117 ? -20.433 22.777 -14.786 1.00 22.11 84 MET A N 1
ATOM 633 C CA . MET A 1 117 ? -20.169 21.368 -14.488 1.00 20.76 84 MET A CA 1
ATOM 634 C C . MET A 1 117 ? -21.007 20.448 -15.357 1.00 23.34 84 MET A C 1
ATOM 635 O O . MET A 1 117 ? -20.520 19.409 -15.818 1.00 22.33 84 MET A O 1
ATOM 640 N N . MET A 1 118 ? -22.276 20.798 -15.582 1.00 22.59 85 MET A N 1
ATOM 641 C CA . MET A 1 118 ? -23.114 19.975 -16.447 1.00 23.44 85 MET A CA 1
ATOM 642 C C . MET A 1 118 ? -22.611 19.995 -17.886 1.00 23.57 85 MET A C 1
ATOM 643 O O . MET A 1 118 ? -22.601 18.962 -18.558 1.00 29.75 85 MET A O 1
ATOM 648 N N . LYS A 1 119 ? -22.191 21.158 -18.374 1.00 24.34 86 LYS A N 1
ATOM 649 C CA . LYS A 1 119 ? -21.621 21.216 -19.717 1.00 28.95 86 LYS A CA 1
ATOM 650 C C . LYS A 1 119 ? -20.400 20.312 -19.836 1.00 28.29 86 LYS A C 1
ATOM 651 O O . LYS A 1 119 ? -20.265 19.554 -20.804 1.00 28.93 86 LYS A O 1
ATOM 657 N N . LYS A 1 120 ? -19.510 20.357 -18.848 1.00 27.21 87 LYS A N 1
ATOM 658 C CA . LYS A 1 120 ? -18.284 19.562 -18.921 1.00 26.98 87 LYS A CA 1
ATOM 659 C C . LYS A 1 120 ? -18.578 18.068 -18.945 1.00 29.82 87 LYS A C 1
ATOM 660 O O . LYS A 1 120 ? -18.018 17.338 -19.771 1.00 29.61 87 LYS A O 1
ATOM 666 N N . LEU A 1 121 ? -19.438 17.585 -18.037 1.00 21.87 88 LEU A N 1
ATOM 667 C CA . LEU A 1 121 ? -19.754 16.156 -18.014 1.00 22.98 88 LEU A CA 1
ATOM 668 C C . LEU A 1 121 ? -20.387 15.708 -19.328 1.00 33.76 88 LEU A C 1
ATOM 669 O O . LEU A 1 121 ? -20.118 14.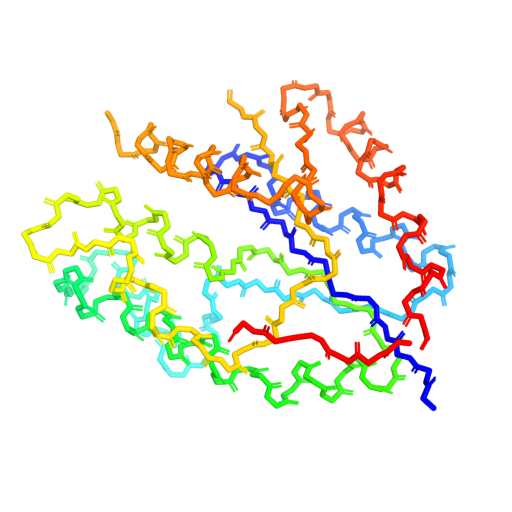599 -19.806 1.00 30.24 88 LEU A O 1
ATOM 674 N N . LEU A 1 122 ? -21.237 16.559 -19.919 1.00 28.56 89 LEU A N 1
ATOM 675 C CA . LEU A 1 122 ? -21.950 16.191 -21.140 1.00 31.08 89 LEU A CA 1
ATOM 676 C C . LEU A 1 122 ? -21.017 16.137 -22.334 1.00 32.54 89 LEU A C 1
ATOM 677 O O . LEU A 1 122 ? -21.267 15.382 -23.282 1.00 37.99 89 LEU A O 1
ATOM 682 N N . LYS A 1 123 ? -19.976 16.965 -22.325 1.00 31.58 90 LYS A N 1
ATOM 683 C CA . LYS A 1 123 ? -18.908 16.884 -23.309 1.00 39.05 90 LYS A CA 1
ATOM 684 C C . LYS A 1 123 ? -18.043 15.640 -23.143 1.00 36.76 90 LYS A C 1
ATOM 685 O O . LYS A 1 123 ? -17.163 15.411 -23.982 1.00 37.01 90 LYS A O 1
ATOM 691 N N . GLY A 1 124 ? -18.264 14.840 -22.099 1.00 32.00 91 GLY A N 1
ATOM 692 C CA . GLY A 1 124 ? -17.449 13.675 -21.815 1.00 33.32 91 GLY A CA 1
ATOM 693 C C . GLY A 1 124 ? -16.288 13.913 -20.869 1.00 32.91 91 GLY A C 1
ATOM 694 O O . GLY A 1 124 ? -15.452 13.018 -20.694 1.00 29.33 91 GLY A O 1
ATOM 695 N N . THR A 1 125 ? -16.201 15.086 -20.263 1.00 29.24 92 THR A N 1
ATOM 696 C CA . THR A 1 125 ? -15.097 15.393 -19.368 1.00 28.31 92 THR A CA 1
ATOM 697 C C . THR A 1 125 ? -15.420 14.893 -17.972 1.00 28.85 92 THR A C 1
ATOM 698 O O . THR A 1 125 ? -16.472 15.223 -17.427 1.00 23.08 92 THR A O 1
ATOM 702 N N . HIS A 1 126 ? -14.514 14.110 -17.392 1.00 24.19 93 HIS A N 1
ATOM 703 C CA . HIS A 1 126 ? -14.681 13.680 -16.008 1.00 25.24 93 HIS A CA 1
ATOM 704 C C . HIS A 1 126 ? -14.444 14.853 -15.058 1.00 22.47 93 HIS A C 1
ATOM 705 O O . HIS A 1 126 ? -13.629 15.733 -15.323 1.00 24.50 93 HIS A O 1
ATOM 712 N N . LEU A 1 127 ? -15.134 14.848 -13.916 1.00 21.26 94 LEU A N 1
ATOM 713 C CA . LEU A 1 127 ? -14.945 15.882 -12.901 1.00 21.48 94 LEU A CA 1
ATOM 714 C C . LEU A 1 127 ? -14.511 15.232 -11.601 1.00 21.78 94 LEU A C 1
ATOM 715 O O . LEU A 1 127 ? -15.183 14.321 -11.105 1.00 20.31 94 LEU A O 1
ATOM 720 N N . VAL A 1 128 ? -13.394 15.692 -11.054 1.00 20.04 95 VAL A N 1
ATOM 721 C CA . VAL A 1 128 ? -12.964 15.291 -9.726 1.00 21.57 95 VAL A CA 1
ATOM 722 C C . VAL A 1 128 ? -13.145 16.504 -8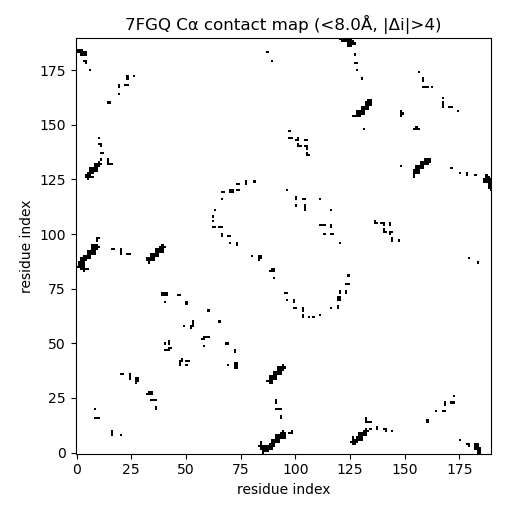.832 1.00 18.93 95 VAL A C 1
ATOM 723 O O . VAL A 1 128 ? -12.555 17.558 -9.086 1.00 23.34 95 VAL A O 1
ATOM 727 N N . VAL A 1 129 ? -13.954 16.368 -7.792 1.00 23.25 96 VAL A N 1
ATOM 728 C CA . VAL A 1 129 ? -14.416 17.532 -7.037 1.00 18.78 96 VAL A CA 1
ATOM 729 C C . VAL A 1 129 ? -14.046 17.342 -5.577 1.00 19.81 96 VAL A C 1
ATOM 730 O O . VAL A 1 129 ? -14.452 16.361 -4.947 1.00 21.08 96 VAL A O 1
ATOM 734 N N . ASP A 1 130 ? -13.253 18.274 -5.062 1.00 21.25 97 ASP A N 1
ATOM 735 C CA . ASP A 1 130 ? -12.747 18.259 -3.692 1.00 23.39 97 ASP A CA 1
ATOM 736 C C . ASP A 1 130 ? -13.715 19.073 -2.837 1.00 20.79 97 ASP A C 1
ATOM 737 O O . ASP A 1 130 ? -13.717 20.303 -2.922 1.00 23.13 97 ASP A O 1
ATOM 742 N N . ARG A 1 131 ? -14.528 18.377 -2.039 1.00 24.99 98 ARG A N 1
ATOM 743 C CA . ARG A 1 131 ? -15.605 18.898 -1.183 1.00 24.41 98 ARG A CA 1
ATOM 744 C C . ARG A 1 131 ? -16.853 19.230 -1.997 1.00 20.65 98 ARG A C 1
ATOM 745 O O . ARG A 1 131 ? -16.745 19.684 -3.135 1.00 20.81 98 ARG A O 1
ATOM 753 N N . TYR A 1 132 ? -18.034 19.068 -1.405 1.00 23.36 99 TYR A N 1
ATOM 754 C CA . TYR A 1 132 ? -19.282 19.261 -2.146 1.00 21.08 99 TYR A CA 1
ATOM 755 C C . TYR A 1 132 ? -20.402 19.528 -1.144 1.00 21.27 99 TYR A C 1
ATOM 756 O O . TYR A 1 132 ? -20.140 20.014 -0.025 1.00 20.22 99 TYR A O 1
ATOM 765 N N . ALA A 1 133 ? -21.650 19.226 -1.525 1.00 19.23 100 ALA A N 1
ATOM 766 C CA . ALA A 1 133 ? -22.792 19.491 -0.646 1.00 18.31 100 ALA A CA 1
ATOM 767 C C . ALA A 1 133 ? -22.657 18.802 0.702 1.00 21.02 100 ALA A C 1
ATOM 768 O O . ALA A 1 133 ? -23.187 19.291 1.704 1.00 23.60 100 ALA A O 1
ATOM 770 N N . TYR A 1 134 ? -21.982 17.654 0.737 1.00 21.49 101 TYR A N 1
ATOM 771 C CA . TYR A 1 134 ? -21.873 16.863 1.959 1.00 21.31 101 TYR A CA 1
ATOM 772 C C . TYR A 1 134 ? -21.020 17.567 3.004 1.00 24.44 101 TYR A C 1
ATOM 773 O O . TYR A 1 134 ? -21.397 17.628 4.183 1.00 23.61 101 TYR A O 1
ATOM 782 N N . SER A 1 135 ? -19.860 18.093 2.596 1.00 23.60 102 SER A N 1
ATOM 783 C CA . SER A 1 135 ? -19.154 19.054 3.441 1.00 25.42 102 SER A CA 1
ATOM 784 C C . SER A 1 135 ? -20.079 20.170 3.894 1.00 25.26 102 SER A C 1
ATOM 785 O O . SER A 1 135 ? -20.052 20.579 5.062 1.00 26.26 102 SER A O 1
ATOM 788 N N . GLY A 1 136 ? -20.865 20.716 2.963 1.00 23.63 103 GLY A N 1
ATOM 789 C CA . GLY A 1 136 ? -21.809 21.761 3.331 1.00 23.89 103 GLY A CA 1
ATOM 790 C C . GLY A 1 136 ? -22.712 21.336 4.465 1.00 25.60 103 GLY A C 1
ATOM 791 O O . GLY A 1 136 ? -22.866 22.053 5.457 1.00 25.03 103 GLY A O 1
ATOM 792 N N . ILE A 1 137 ? -23.276 20.131 4.360 1.00 21.66 104 ILE A N 1
ATOM 793 C CA . ILE A 1 137 ? -24.143 19.651 5.429 1.00 22.15 104 ILE A CA 1
ATOM 794 C C . ILE A 1 137 ? -23.343 19.414 6.705 1.00 28.48 104 ILE A C 1
ATOM 795 O O . ILE A 1 137 ? -23.738 19.842 7.799 1.00 26.63 104 ILE A O 1
ATOM 800 N N . ALA A 1 138 ? -22.207 18.731 6.590 1.00 24.80 105 ALA A N 1
ATOM 801 C CA . ALA A 1 138 ? -21.487 18.287 7.785 1.00 25.15 105 ALA A CA 1
ATOM 802 C C . ALA A 1 138 ? -20.959 19.465 8.599 1.00 23.88 105 ALA A C 1
ATOM 803 O O . ALA A 1 138 ? -21.111 19.503 9.825 1.00 27.40 105 ALA A O 1
ATOM 805 N N . TYR A 1 139 ? -20.336 20.423 7.906 1.00 22.99 106 TYR A N 1
ATOM 806 C CA . TYR A 1 139 ? -19.757 21.627 8.561 1.00 22.96 106 TYR A CA 1
ATOM 807 C C . TYR A 1 139 ? -20.875 22.488 9.160 1.00 28.01 106 TYR A C 1
ATOM 808 O O . TYR A 1 139 ? -20.628 23.172 10.173 1.00 29.87 106 TYR A O 1
ATOM 817 N N . THR A 1 140 ? -22.064 22.451 8.549 1.00 24.43 107 THR A N 1
ATOM 818 C CA . THR A 1 140 ? -23.223 23.250 9.032 1.00 24.83 107 THR A CA 1
ATOM 819 C C . THR A 1 140 ? -23.820 22.595 10.283 1.00 27.88 107 THR A C 1
ATOM 820 O O . THR A 1 140 ? -24.138 23.331 11.239 1.00 27.12 107 THR A O 1
ATOM 824 N N . LEU A 1 141 ? -23.963 21.266 10.267 1.00 25.38 108 LEU A N 1
ATOM 825 C CA . LEU A 1 141 ? -24.526 20.528 11.393 1.00 25.32 108 LEU A CA 1
ATOM 826 C C . LEU A 1 141 ? -23.580 20.496 12.580 1.00 33.57 108 LEU A C 1
ATOM 827 O O . LEU A 1 141 ? -24.032 20.468 13.734 1.00 29.96 108 LEU A O 1
ATOM 832 N N . ALA A 1 142 ? -22.276 20.482 12.317 1.00 28.01 109 ALA A N 1
ATOM 833 C CA . ALA A 1 142 ? -21.283 20.498 13.378 1.00 33.28 109 ALA A CA 1
ATOM 834 C C . ALA A 1 142 ? -21.292 21.791 14.175 1.00 36.60 109 ALA A C 1
ATOM 835 O O . ALA A 1 142 ? -20.724 21.823 15.271 1.00 31.04 109 ALA A O 1
ATOM 837 N N . LYS A 1 143 ? -21.899 22.862 13.665 1.00 30.73 110 LYS A N 1
ATOM 838 C CA . LYS A 1 143 ? -21.951 24.080 14.457 1.00 30.18 110 LYS A CA 1
ATOM 839 C C . LYS A 1 143 ? -22.949 23.987 15.604 1.00 34.54 110 LYS A C 1
ATOM 840 O O . LYS A 1 143 ? -22.891 24.816 16.517 1.00 35.81 110 LYS A O 1
ATOM 846 N N . GLY A 1 144 ? -23.834 22.992 15.589 1.00 34.28 111 GLY A N 1
ATOM 847 C CA . GLY A 1 144 ? -24.798 22.811 16.663 1.00 37.47 111 GLY A CA 1
ATOM 848 C C . GLY A 1 144 ? -25.732 23.981 16.858 1.00 39.08 111 GLY A C 1
ATOM 849 O O . GLY A 1 144 ? -26.121 24.276 17.993 1.00 36.93 111 GLY A O 1
ATOM 850 N N . ALA A 1 145 ? -26.102 24.664 15.781 1.00 35.41 112 ALA A N 1
ATOM 851 C CA . ALA A 1 145 ? -26.963 25.822 15.925 1.00 38.80 112 ALA A CA 1
ATOM 852 C C . ALA A 1 145 ? -28.390 25.384 16.240 1.00 35.06 112 ALA A C 1
ATOM 853 O O . ALA A 1 145 ? -28.809 24.254 15.952 1.00 34.66 112 ALA A O 1
ATOM 855 N N . ASP A 1 146 ? -29.138 26.293 16.858 1.00 35.92 113 ASP A N 1
ATOM 856 C CA . ASP A 1 146 ? -30.555 26.050 17.076 1.00 34.49 113 ASP A CA 1
ATOM 857 C C . ASP A 1 146 ? -31.282 25.938 15.746 1.00 32.14 113 ASP A C 1
ATOM 858 O O . ASP A 1 146 ? -30.907 26.564 14.753 1.00 28.19 113 ASP A O 1
ATOM 863 N N . ASN A 1 147 ? -32.333 25.117 15.734 1.00 34.51 114 ASN A N 1
ATOM 864 C CA . ASN A 1 147 ? -33.313 25.094 14.648 1.00 28.81 114 ASN A CA 1
ATOM 865 C C . ASN A 1 147 ? -32.704 24.705 13.309 1.00 29.70 114 ASN A C 1
ATOM 866 O O . ASN A 1 147 ? -33.194 25.115 12.257 1.00 30.61 114 ASN A O 1
ATOM 871 N N . ILE A 1 148 ? -31.654 23.892 13.321 1.00 23.21 115 ILE A N 1
ATOM 872 C CA . ILE A 1 148 ? -31.170 23.254 12.106 1.00 25.19 115 ILE A CA 1
ATOM 873 C C . ILE A 1 148 ? -31.261 21.753 12.292 1.00 27.74 115 ILE A C 1
ATOM 874 O O . ILE A 1 148 ? -30.897 21.228 13.355 1.00 27.37 115 ILE A O 1
ATOM 879 N N . THR A 1 149 ? -31.775 21.078 11.274 1.00 24.67 116 THR A N 1
ATOM 880 C CA . THR A 1 149 ? -31.790 19.630 11.157 1.00 24.82 116 THR A CA 1
ATOM 881 C C . THR A 1 149 ? -31.107 19.241 9.863 1.00 26.12 116 THR A C 1
ATOM 882 O O . THR A 1 149 ? -30.888 20.076 8.988 1.00 20.86 116 THR A O 1
ATOM 886 N N . MET A 1 150 ? -30.805 17.946 9.732 1.00 26.75 117 MET A N 1
ATOM 887 C CA . MET A 1 150 ? -30.292 17.449 8.461 1.00 26.12 117 MET A CA 1
ATOM 888 C C . MET A 1 150 ? -31.306 17.660 7.350 1.00 25.18 117 MET A C 1
ATOM 889 O O . MET A 1 150 ? -30.932 17.967 6.214 1.00 24.42 117 MET A O 1
ATOM 894 N N . GLU A 1 151 ? -32.602 17.507 7.655 1.00 23.76 118 GLU A N 1
ATOM 895 C CA . GLU A 1 151 ? -33.615 17.728 6.626 1.00 26.83 118 GLU A CA 1
ATOM 896 C C . GLU A 1 151 ? -33.589 19.171 6.133 1.00 26.79 118 GLU A C 1
ATOM 897 O O . GLU A 1 151 ? -33.667 19.434 4.924 1.00 26.57 118 GLU A O 1
ATOM 903 N N . TRP A 1 152 ? -33.491 20.126 7.053 1.00 23.59 119 TRP A N 1
ATOM 904 C CA . TRP A 1 152 ? -33.332 21.516 6.629 1.00 23.47 119 TRP A CA 1
ATOM 905 C C . TRP A 1 152 ? -32.069 21.702 5.794 1.00 19.07 119 TRP A C 1
ATOM 906 O O . TRP A 1 152 ? -32.087 22.376 4.756 1.00 19.14 119 TRP A O 1
ATOM 917 N N . ALA A 1 153 ? -30.958 21.126 6.234 1.00 20.86 120 ALA A N 1
ATOM 918 C CA . ALA A 1 153 ? -29.680 21.428 5.581 1.00 20.48 120 ALA A CA 1
ATOM 919 C C . ALA A 1 153 ? -29.601 20.878 4.159 1.00 24.15 120 ALA A C 1
ATOM 920 O O . ALA A 1 153 ? -28.819 21.388 3.346 1.00 20.62 120 ALA A O 1
ATOM 922 N N . LYS A 1 154 ? -30.418 19.885 3.829 1.00 21.85 121 LYS A N 1
ATOM 923 C CA . LYS A 1 154 ? -30.447 19.327 2.479 1.00 22.14 121 LYS A CA 1
ATOM 924 C C . LYS A 1 154 ? -31.166 20.197 1.459 1.00 21.82 121 LYS A C 1
ATOM 925 O O . LYS A 1 154 ? -31.018 19.959 0.247 1.00 21.28 121 LYS A O 1
ATOM 931 N N . LEU A 1 155 ? -31.942 21.194 1.902 1.00 18.12 122 LEU A N 1
ATOM 932 C CA . LEU A 1 155 ? -32.738 21.982 0.966 1.00 18.47 122 LEU A CA 1
ATOM 933 C C . LEU A 1 155 ? -31.873 22.861 0.076 1.00 17.49 122 LEU A C 1
ATOM 934 O O . LEU A 1 155 ? -32.192 23.055 -1.099 1.00 18.44 122 LEU A O 1
ATOM 939 N N . ALA A 1 156 ? -30.797 23.436 0.629 1.00 18.73 123 ALA A N 1
ATOM 940 C CA . ALA A 1 156 ? -30.068 24.474 -0.095 1.00 19.20 123 ALA A CA 1
ATOM 941 C C . ALA A 1 156 ? -29.465 23.950 -1.388 1.00 17.42 123 ALA A C 1
ATOM 942 O O . ALA A 1 156 ? -29.379 24.680 -2.382 1.00 18.87 123 ALA A O 1
ATOM 944 N N . ASP A 1 157 ? -28.978 22.712 -1.382 1.00 17.31 124 ASP A N 1
ATOM 945 C CA . ASP A 1 157 ? -28.232 22.204 -2.522 1.00 18.06 124 ASP A CA 1
ATOM 946 C C . ASP A 1 157 ? -29.108 21.417 -3.487 1.00 22.18 124 ASP A C 1
ATOM 947 O O . ASP A 1 157 ? -28.591 20.810 -4.424 1.00 19.74 124 ASP A O 1
ATOM 952 N N . MET A 1 158 ? -30.406 21.412 -3.262 1.00 20.36 125 MET A N 1
ATOM 953 C CA . MET A 1 158 ? -31.300 20.663 -4.165 1.00 23.54 125 MET A CA 1
ATOM 954 C C . MET A 1 158 ? -31.168 21.159 -5.599 1.00 20.47 125 MET A C 1
ATOM 955 O O . MET A 1 158 ? -31.117 22.308 -5.796 1.00 20.16 125 MET A O 1
ATOM 960 N N . GLY A 1 159 ? -31.188 20.239 -6.543 1.00 22.06 126 GLY A N 1
ATOM 961 C CA . GLY A 1 159 ? -31.079 20.566 -7.972 1.00 23.06 126 GLY A CA 1
ATOM 962 C C . GLY A 1 159 ? -29.647 20.460 -8.451 1.00 22.95 126 GLY A C 1
ATOM 963 O O . GLY A 1 159 ? -29.440 20.445 -9.624 1.00 25.10 126 GLY A O 1
ATOM 964 N N . GLU A 1 160 ? -28.696 20.414 -7.538 1.00 19.11 127 GLU A N 1
ATOM 965 C CA . GLU A 1 160 ? -27.311 20.291 -7.969 1.00 21.55 127 GLU A CA 1
ATOM 966 C C . GLU A 1 160 ? -27.068 18.867 -8.443 1.00 21.66 127 GLU A C 1
ATOM 967 O O . GLU A 1 160 ? -27.812 17.944 -8.104 1.00 18.82 127 GLU A O 1
ATOM 973 N N . LEU A 1 161 ? -26.012 18.694 -9.234 1.00 19.91 128 LEU A N 1
ATOM 974 C CA . LEU A 1 161 ? -25.640 17.360 -9.682 1.00 22.06 128 LEU A CA 1
ATOM 975 C C . LEU A 1 161 ? -25.364 16.450 -8.493 1.00 22.41 128 LEU A C 1
ATOM 976 O O . LEU A 1 161 ? -24.809 16.876 -7.478 1.00 23.10 128 LEU A O 1
ATOM 981 N N . ARG A 1 162 ? -25.756 15.179 -8.625 1.00 19.77 129 ARG A N 1
ATOM 982 C CA . ARG A 1 162 ? -25.379 14.153 -7.671 1.00 21.39 129 ARG A CA 1
ATOM 983 C C . ARG A 1 162 ? -24.169 13.401 -8.198 1.00 24.73 129 ARG A C 1
ATOM 984 O O . ARG A 1 162 ? -24.165 13.019 -9.378 1.00 26.48 129 ARG A O 1
ATOM 992 N N . PRO A 1 163 ? -23.129 13.180 -7.392 1.00 26.19 130 PRO A N 1
ATOM 993 C CA . PRO A 1 163 ? -21.941 12.478 -7.905 1.00 27.25 130 PRO A CA 1
ATOM 994 C C . PRO A 1 163 ? -22.224 11.011 -8.182 1.00 28.60 130 PRO A C 1
ATOM 995 O O . PRO A 1 163 ? -23.089 10.386 -7.562 1.00 23.88 130 PRO A O 1
ATOM 999 N N . ASP A 1 164 ? -21.465 10.456 -9.130 1.00 26.33 131 ASP A N 1
ATOM 1000 C CA . ASP A 1 164 ? -21.510 9.015 -9.361 1.00 26.60 131 ASP A CA 1
ATOM 1001 C C . ASP A 1 164 ? -20.805 8.236 -8.269 1.00 25.71 131 ASP A C 1
ATOM 1002 O O . ASP A 1 164 ? -21.070 7.040 -8.107 1.00 33.33 131 ASP A O 1
ATOM 1007 N N . CYS A 1 165 ? -19.898 8.873 -7.538 1.00 24.11 132 CYS A N 1
ATOM 1008 C CA . CYS A 1 165 ? -19.158 8.227 -6.467 1.00 30.45 132 CYS A CA 1
ATOM 1009 C C . CYS A 1 165 ? -18.697 9.316 -5.511 1.00 29.59 132 CYS A C 1
ATOM 1010 O O . CYS A 1 165 ? -18.360 10.422 -5.946 1.00 27.05 132 CYS A O 1
ATOM 1013 N N . VAL A 1 166 ? -18.754 9.025 -4.216 1.00 27.75 133 VAL A N 1
ATOM 1014 C CA . VAL A 1 166 ? -18.171 9.870 -3.174 1.00 26.21 133 VAL A CA 1
ATOM 1015 C C . VAL A 1 166 ? -17.091 9.048 -2.484 1.00 29.29 133 VAL A C 1
ATOM 1016 O O . VAL A 1 166 ? -17.383 7.981 -1.930 1.00 31.83 133 VAL A O 1
ATOM 1020 N N . ILE A 1 167 ? -15.853 9.536 -2.519 1.00 28.30 134 ILE A N 1
ATOM 1021 C CA . ILE A 1 167 ? -14.743 8.914 -1.811 1.00 31.45 134 ILE A CA 1
ATOM 1022 C C . ILE A 1 167 ? -14.545 9.659 -0.502 1.00 30.38 134 ILE A C 1
ATOM 1023 O O . ILE A 1 167 ? -14.205 10.847 -0.505 1.00 29.71 134 ILE A O 1
ATOM 1028 N N . TYR A 1 168 ? -14.728 8.961 0.612 1.00 32.15 135 TYR A N 1
ATOM 1029 C CA . TYR A 1 168 ? -14.614 9.551 1.937 1.00 31.48 135 TYR A CA 1
ATOM 1030 C C . TYR A 1 168 ? -13.281 9.133 2.542 1.00 32.83 135 TYR A C 1
ATOM 1031 O O . TYR A 1 168 ? -13.007 7.938 2.696 1.00 37.35 135 TYR A O 1
ATOM 1040 N N . PHE A 1 169 ? -12.456 10.116 2.869 1.00 31.58 136 PHE A N 1
ATOM 1041 C CA . PHE A 1 169 ? -11.121 9.879 3.403 1.00 35.37 136 PHE A CA 1
ATOM 1042 C C . PHE A 1 169 ? -11.247 9.847 4.916 1.00 40.30 136 PHE A C 1
ATOM 1043 O O . PHE A 1 169 ? -11.327 10.894 5.565 1.00 40.97 136 PHE A O 1
ATOM 1051 N N . ASN A 1 170 ? -11.283 8.637 5.470 1.00 37.20 137 ASN A N 1
ATOM 1052 C CA . ASN A 1 170 ? -11.552 8.426 6.887 1.00 43.38 137 ASN A CA 1
ATOM 1053 C C . ASN A 1 170 ? -10.243 8.436 7.663 1.00 45.71 137 ASN A C 1
ATOM 1054 O O . ASN A 1 170 ? -9.373 7.587 7.440 1.00 46.52 137 ASN A O 1
ATOM 1059 N N . LEU A 1 171 ? -10.113 9.396 8.566 1.00 46.75 138 LEU A N 1
ATOM 1060 C CA . LEU A 1 171 ? -8.899 9.591 9.333 1.00 48.79 138 LEU A CA 1
ATOM 1061 C C . LEU A 1 171 ? -9.214 9.725 10.824 1.00 51.67 138 LEU A C 1
ATOM 1062 O O . LEU A 1 171 ? -8.745 8.929 11.645 1.00 53.53 138 LEU A O 1
ATOM 1067 N N . ASN A 1 191 ? -14.327 18.524 19.806 1.00 56.36 158 ASN A N 1
ATOM 1068 C CA . ASN A 1 191 ? -13.685 19.306 18.757 1.00 50.81 158 ASN A CA 1
ATOM 1069 C C . ASN A 1 191 ? -14.601 19.464 17.548 1.00 45.74 158 ASN A C 1
ATOM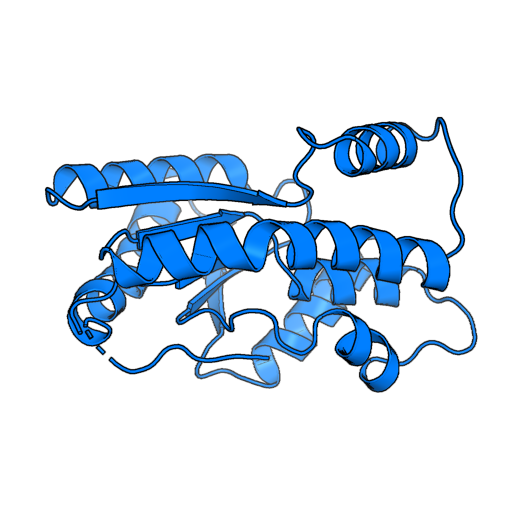 1070 O O . ASN A 1 191 ? -15.515 18.660 17.333 1.00 44.96 158 ASN A O 1
ATOM 1075 N N . PHE A 1 192 ? -14.350 20.508 16.758 1.00 49.52 159 PHE A N 1
ATOM 1076 C CA . PHE A 1 192 ? -15.207 20.774 15.607 1.00 48.65 159 PHE A CA 1
ATOM 1077 C C . PHE A 1 192 ? -15.074 19.679 14.556 1.00 47.81 159 PHE A C 1
ATOM 1078 O O . PHE A 1 192 ? -16.078 19.107 14.115 1.00 48.31 159 PHE A O 1
ATOM 1086 N N . GLN A 1 193 ? -13.838 19.372 14.146 1.00 44.52 160 GLN A N 1
ATOM 1087 C CA . GLN A 1 193 ? -13.628 18.338 13.138 1.00 48.34 160 GLN A CA 1
ATOM 1088 C C . GLN A 1 193 ? -14.167 16.987 13.585 1.00 47.47 160 GLN A C 1
ATOM 1089 O O . GLN A 1 193 ? -14.510 16.157 12.737 1.00 45.63 160 GLN A O 1
ATOM 1095 N N . GLY A 1 194 ? -14.235 16.761 14.886 1.00 48.38 161 GLY A N 1
ATOM 1096 C CA . GLY A 1 194 ? -14.756 15.487 15.394 1.00 41.91 161 GLY A CA 1
ATOM 1097 C C . GLY A 1 194 ? -16.222 15.335 15.106 1.00 43.58 161 GLY A C 1
ATOM 1098 O O . GLY A 1 194 ? -16.617 14.259 14.816 1.00 43.98 161 GLY A O 1
ATOM 1099 N N . LYS A 1 195 ? -17.003 16.407 15.206 1.00 44.71 162 LYS A N 1
ATOM 1100 C CA . LYS A 1 195 ? -18.445 16.244 14.899 1.00 43.30 162 LYS A CA 1
ATOM 1101 C C . LYS A 1 195 ? -18.661 16.319 13.396 1.00 35.40 162 LYS A C 1
ATOM 1102 O O . LYS A 1 195 ? -19.603 15.779 12.971 1.00 38.80 162 LYS A O 1
ATOM 1108 N N . VAL A 1 196 ? -17.774 16.954 12.659 1.00 38.82 163 VAL A N 1
ATOM 1109 C CA . VAL A 1 196 ? -17.936 16.913 11.183 1.00 39.68 163 VAL A CA 1
ATOM 1110 C C . VAL A 1 196 ? -17.824 15.443 10.759 1.00 38.62 163 VAL A C 1
ATOM 1111 O O . VAL A 1 196 ? -18.629 15.002 9.992 1.00 37.36 163 VAL A O 1
ATOM 1115 N N . SER A 1 197 ? -16.836 14.730 11.284 1.00 41.45 164 SER A N 1
ATOM 1116 C CA . SER A 1 197 ? -16.669 13.296 10.950 1.00 40.82 164 SER A CA 1
ATOM 1117 C C . SER A 1 197 ? -17.917 12.520 11.340 1.00 39.85 164 SER A C 1
ATOM 1118 O O . SER A 1 197 ? -18.293 11.682 10.619 1.00 43.86 164 SER A O 1
ATOM 1121 N N . LYS A 1 198 ? -18.542 12.851 12.453 1.00 43.01 165 LYS A N 1
ATOM 1122 C CA . LYS A 1 198 ? -19.744 12.100 12.862 1.00 39.72 165 LYS A CA 1
ATOM 1123 C C . LYS A 1 198 ? -20.841 12.256 11.805 1.00 40.87 165 LYS A C 1
ATOM 1124 O O . LYS A 1 198 ? -21.490 11.316 11.472 1.00 42.18 165 LYS A O 1
ATOM 1130 N N . VAL A 1 199 ? -21.040 13.451 11.308 1.00 37.55 166 VAL A N 1
ATOM 1131 C CA . VAL A 1 199 ? -22.039 13.688 10.271 1.00 38.46 166 VAL A CA 1
ATOM 1132 C C . VAL A 1 199 ? -21.634 12.988 8.978 1.00 35.81 166 VAL A C 1
ATOM 1133 O O . VAL A 1 199 ? -22.476 12.417 8.277 1.00 39.65 166 VAL A O 1
ATOM 1137 N N . MET A 1 200 ? -20.349 13.009 8.674 1.00 34.97 167 MET A N 1
ATOM 1138 C CA . MET A 1 200 ? -19.878 12.348 7.436 1.00 36.06 167 MET A CA 1
ATOM 1139 C C . MET A 1 200 ? -20.141 10.843 7.534 1.00 41.22 167 MET A C 1
ATOM 1140 O O . MET A 1 200 ? -20.525 10.273 6.568 1.00 40.80 167 MET A O 1
ATOM 1145 N N . GLU A 1 201 ? -19.963 10.256 8.710 1.00 42.32 168 GLU A N 1
ATOM 1146 C CA . GLU A 1 201 ? -20.271 8.819 8.909 1.00 44.51 168 GLU A CA 1
ATOM 1147 C C . GLU A 1 201 ? -21.771 8.596 8.725 1.00 43.84 168 GLU A C 1
ATOM 1148 O O . GLU A 1 201 ? -22.124 7.658 8.081 1.00 48.38 168 GLU A O 1
ATOM 1154 N N . GLN A 1 202 ? -22.624 9.444 9.273 1.00 41.98 169 GLN A N 1
ATOM 1155 C CA . GLN A 1 202 ? -24.077 9.220 9.098 1.00 44.37 169 GLN A CA 1
ATOM 1156 C C . GLN A 1 202 ? -24.460 9.336 7.632 1.00 46.33 169 GLN A C 1
ATOM 1157 O O . GLN A 1 202 ? -25.284 8.568 7.192 1.00 44.66 169 GLN A O 1
ATOM 1163 N N . LEU A 1 203 ? -23.912 10.316 6.935 1.00 44.16 170 LEU A N 1
ATOM 1164 C CA . LEU A 1 203 ? -24.203 10.438 5.510 1.00 40.88 170 LEU A CA 1
ATOM 1165 C C . LEU A 1 203 ? -23.735 9.196 4.763 1.00 40.00 170 LEU A C 1
ATOM 1166 O O . LEU A 1 203 ? -24.485 8.608 3.976 1.00 40.26 170 LEU A O 1
ATOM 1171 N N . ALA A 1 204 ? -22.506 8.758 5.039 1.00 41.35 171 ALA A N 1
ATOM 1172 C CA . ALA A 1 204 ? -21.944 7.596 4.356 1.00 43.10 171 ALA A CA 1
ATOM 1173 C C . ALA A 1 204 ? -22.817 6.363 4.551 1.00 47.58 171 ALA A C 1
ATOM 1174 O O . ALA A 1 204 ? -23.139 5.659 3.589 1.00 46.11 171 ALA A O 1
ATOM 1176 N N . ASP A 1 205 ? -23.230 6.098 5.790 1.00 50.35 172 ASP A N 1
ATOM 1177 C CA . ASP A 1 205 ? -24.033 4.908 6.049 1.00 49.39 172 ASP A CA 1
ATOM 1178 C C . ASP A 1 205 ? -25.469 5.059 5.570 1.00 49.17 172 ASP A C 1
ATOM 1179 O O . ASP A 1 205 ? -26.159 4.048 5.398 1.00 55.44 172 ASP A O 1
ATOM 1184 N N . GLU A 1 206 ? -25.930 6.288 5.336 1.00 48.77 173 GLU A N 1
ATOM 1185 C CA . GLU A 1 206 ? -27.239 6.480 4.722 1.00 49.72 173 GLU A CA 1
ATOM 1186 C C . GLU A 1 206 ? -27.292 5.887 3.324 1.00 53.84 173 GLU A C 1
ATOM 1187 O O . GLU A 1 206 ? -28.354 5.436 2.883 1.00 55.92 173 GLU A O 1
ATOM 1193 N N . ASP A 1 207 ? -26.155 5.883 2.611 1.00 51.62 174 ASP A N 1
ATOM 1194 C CA . ASP A 1 207 ? -26.108 5.566 1.182 1.00 51.94 174 ASP A CA 1
ATOM 1195 C C . ASP A 1 207 ? -24.765 4.886 0.898 1.00 50.73 174 ASP A C 1
ATOM 1196 O O . ASP A 1 207 ? -23.794 5.506 0.456 1.00 48.46 174 ASP A O 1
ATOM 1201 N N . ARG A 1 208 ? -24.711 3.580 1.152 1.00 51.43 175 ARG A N 1
ATOM 1202 C CA . ARG A 1 208 ? -23.477 2.837 0.942 1.00 51.02 175 ARG A CA 1
ATOM 1203 C C . ARG A 1 208 ? -23.253 2.476 -0.519 1.00 48.37 175 ARG A C 1
ATOM 1204 O O . ARG A 1 208 ? -22.171 1.993 -0.856 1.00 50.12 175 ARG A O 1
ATOM 1212 N N . ASP A 1 209 ? -24.248 2.693 -1.385 1.00 51.54 176 ASP A N 1
ATOM 1213 C CA . ASP A 1 209 ? -24.027 2.622 -2.827 1.00 51.57 176 ASP A CA 1
ATOM 1214 C C . ASP A 1 209 ? -23.060 3.707 -3.278 1.00 49.15 176 ASP A C 1
ATOM 1215 O O . ASP A 1 209 ? -22.071 3.440 -3.971 1.00 48.84 176 ASP A O 1
ATOM 1220 N N . LEU A 1 210 ? -23.343 4.947 -2.892 1.00 49.39 177 LEU A N 1
ATOM 1221 C CA . LEU A 1 210 ? -22.600 6.095 -3.388 1.00 41.33 177 LEU A CA 1
ATOM 1222 C C . LEU A 1 210 ? -21.268 6.262 -2.670 1.00 38.28 177 LEU A C 1
ATOM 1223 O O . LEU A 1 210 ? -20.249 6.538 -3.309 1.00 34.54 177 LEU A O 1
ATOM 1228 N N . TRP A 1 211 ? -21.258 6.102 -1.350 1.00 36.87 178 TRP A N 1
ATOM 1229 C CA . TRP A 1 211 ? -20.103 6.433 -0.524 1.00 34.51 178 TRP A CA 1
ATOM 1230 C C . TRP A 1 211 ? -19.183 5.227 -0.393 1.00 41.79 178 TRP A C 1
ATOM 1231 O O . TRP A 1 211 ? -19.608 4.162 0.065 1.00 41.41 178 TRP A O 1
ATOM 1242 N N . LYS A 1 212 ? -17.923 5.406 -0.769 1.00 38.53 179 LYS A N 1
ATOM 1243 C CA . LYS A 1 212 ? -16.872 4.429 -0.526 1.00 40.70 179 LYS A CA 1
ATOM 1244 C C . LYS A 1 212 ? -15.855 5.057 0.411 1.00 38.39 179 LYS A C 1
ATOM 1245 O O . LYS A 1 212 ? -15.488 6.222 0.244 1.00 40.12 179 LYS A O 1
ATOM 1251 N N . VAL A 1 213 ? -15.412 4.293 1.408 1.00 43.86 180 VAL A N 1
ATOM 1252 C CA . VAL A 1 213 ? -14.570 4.806 2.486 1.00 41.66 180 VAL A CA 1
ATOM 1253 C C . VAL A 1 213 ? -13.155 4.277 2.308 1.00 38.12 180 VAL A C 1
ATOM 1254 O O . VAL A 1 213 ? -12.941 3.060 2.303 1.00 42.58 180 VAL A O 1
ATOM 1258 N N . VAL A 1 214 ? -12.185 5.187 2.179 1.00 38.98 181 VAL A N 1
ATOM 1259 C CA . VAL A 1 214 ? -10.772 4.830 2.112 1.00 41.36 181 VAL A CA 1
ATOM 1260 C C . VAL A 1 214 ? -10.116 5.106 3.460 1.00 42.00 181 VAL A C 1
ATOM 1261 O O . VAL A 1 214 ? -10.551 5.973 4.232 1.00 41.03 181 VAL A O 1
ATOM 1265 N N . ASP A 1 215 ? -9.044 4.367 3.736 1.00 42.93 182 ASP A N 1
ATOM 1266 C CA . ASP A 1 215 ? -8.260 4.521 4.961 1.00 44.66 182 ASP A CA 1
ATOM 1267 C C . ASP A 1 215 ? -7.209 5.596 4.716 1.00 44.32 182 ASP A C 1
ATOM 1268 O O . ASP A 1 215 ? -6.135 5.326 4.170 1.00 43.76 182 ASP A O 1
ATOM 1273 N N . ALA A 1 216 ? -7.510 6.822 5.137 1.00 42.13 183 ALA A N 1
ATOM 1274 C CA . ALA A 1 216 ? -6.604 7.935 4.902 1.00 41.10 183 ALA A CA 1
ATOM 1275 C C . ALA A 1 216 ? -5.374 7.897 5.796 1.00 45.52 183 ALA A C 1
ATOM 1276 O O . ALA A 1 216 ? -4.564 8.834 5.728 1.00 45.10 183 ALA A O 1
ATOM 1278 N N . SER A 1 217 ? -5.215 6.854 6.619 1.00 45.21 184 SER A N 1
ATOM 1279 C CA . SER A 1 217 ? -4.009 6.685 7.426 1.00 51.47 184 SER A CA 1
ATOM 1280 C C . SER A 1 217 ? -2.883 5.981 6.673 1.00 49.24 184 SER A C 1
ATOM 1281 O O . SER A 1 217 ? -1.707 6.191 7.001 1.00 44.80 184 SER A O 1
ATOM 1284 N N . LEU A 1 218 ? -3.214 5.158 5.672 1.00 45.49 185 LEU A N 1
ATOM 1285 C CA . LEU A 1 218 ? -2.215 4.461 4.866 1.00 46.06 185 LEU A CA 1
ATOM 1286 C C . LEU A 1 218 ? -1.328 5.460 4.131 1.00 46.60 185 LEU A C 1
ATOM 1287 O O . LEU A 1 218 ? -1.513 6.674 4.267 1.00 45.71 185 LEU A O 1
ATOM 1292 N N . THR A 1 219 ? -0.421 4.955 3.311 1.00 44.54 186 THR A N 1
ATOM 1293 C CA . THR A 1 219 ? 0.495 5.871 2.604 1.00 39.35 186 THR A CA 1
ATOM 1294 C C . THR A 1 219 ? -0.170 6.608 1.449 1.00 44.12 186 THR A C 1
ATOM 1295 O O . THR A 1 219 ? -1.106 6.106 0.956 1.00 41.06 186 THR A O 1
ATOM 1299 N N . VAL A 1 220 ? 0.394 7.747 1.087 1.00 41.77 187 VAL A N 1
ATOM 1300 C CA . VAL A 1 220 ? -0.086 8.592 -0.023 1.00 45.87 187 VAL A CA 1
ATOM 1301 C C . VAL A 1 220 ? -0.224 7.714 -1.252 1.00 47.32 187 VAL A C 1
ATOM 1302 O O . VAL A 1 220 ? -1.273 7.694 -1.813 1.00 44.36 187 VAL A O 1
ATOM 1306 N N . GLU A 1 221 ? 0.840 7.041 -1.649 1.00 48.11 188 GLU A N 1
ATOM 1307 C CA . GLU A 1 221 ? 0.787 6.186 -2.847 1.00 46.86 188 GLU A CA 1
ATOM 1308 C C . GLU A 1 221 ? -0.210 5.054 -2.605 1.00 43.38 188 GLU A C 1
ATOM 1309 O O . GLU A 1 221 ? -0.904 4.691 -3.505 1.00 43.63 188 GLU A O 1
ATOM 1315 N N . GLU A 1 222 ? -0.290 4.540 -1.401 1.00 42.61 189 GLU A N 1
ATOM 1316 C CA . GLU A 1 222 ? -1.236 3.434 -1.151 1.00 42.18 189 GLU A CA 1
ATOM 1317 C C . GLU A 1 222 ? -2.691 3.914 -1.242 1.00 41.83 189 GLU A C 1
ATOM 1318 O O . GLU A 1 222 ? -3.526 3.180 -1.736 1.00 40.60 189 GLU A O 1
ATOM 1324 N N . ILE A 1 223 ? -2.963 5.095 -0.720 1.00 40.91 190 ILE A N 1
ATOM 1325 C CA . ILE A 1 223 ? -4.345 5.636 -0.792 1.00 41.72 190 ILE A CA 1
ATOM 1326 C C . ILE A 1 223 ? -4.645 5.844 -2.275 1.00 36.98 190 ILE A C 1
ATOM 1327 O O . ILE A 1 223 ? -5.630 5.390 -2.719 1.00 37.27 190 ILE A O 1
ATOM 1332 N N . SER A 1 224 ? -3.767 6.526 -2.968 1.00 39.94 191 SER A N 1
ATOM 1333 C CA . SER A 1 224 ? -3.931 6.733 -4.407 1.00 36.39 191 SER A CA 1
ATOM 1334 C C . SER A 1 224 ? -4.322 5.444 -5.122 1.00 38.92 191 SER A C 1
ATOM 1335 O O . SER A 1 224 ? -5.226 5.437 -5.970 1.00 32.63 191 SER A O 1
ATOM 1338 N N . GLU A 1 225 ? -3.651 4.341 -4.786 1.00 37.19 192 GLU A N 1
ATOM 1339 C CA . GLU A 1 225 ? -3.951 3.056 -5.409 1.00 39.13 192 GLU A CA 1
ATOM 1340 C C . GLU A 1 225 ? -5.360 2.584 -5.076 1.00 37.85 192 GLU A C 1
ATOM 1341 O O . GLU A 1 225 ? -6.076 2.073 -5.946 1.00 36.36 192 GLU A O 1
ATOM 1347 N N . ASN A 1 226 ? -5.760 2.710 -3.809 1.00 36.94 193 ASN A N 1
ATOM 1348 C CA . ASN A 1 226 ? -7.083 2.258 -3.402 1.00 33.93 193 ASN A CA 1
ATOM 1349 C C . ASN A 1 226 ? -8.172 3.118 -4.025 1.00 32.34 193 ASN A C 1
ATOM 1350 O O . ASN A 1 226 ? -9.246 2.614 -4.373 1.00 30.47 193 ASN A O 1
ATOM 1355 N N . VAL A 1 227 ? -7.910 4.414 -4.175 1.00 32.26 194 VAL A N 1
ATOM 1356 C CA . VAL A 1 227 ? -8.892 5.280 -4.811 1.00 32.75 194 VAL A CA 1
ATOM 1357 C C . VAL A 1 227 ? -9.040 4.910 -6.274 1.00 31.85 194 VAL A C 1
ATOM 1358 O O . VAL A 1 227 ? -10.158 4.771 -6.782 1.00 29.49 194 VAL A O 1
ATOM 1362 N N . TRP A 1 228 ? -7.916 4.707 -6.968 1.00 30.63 195 TRP A N 1
ATOM 1363 C CA . TRP A 1 228 ? -7.996 4.279 -8.358 1.00 31.19 195 TRP A CA 1
ATOM 1364 C C . TRP A 1 228 ? -8.832 3.013 -8.500 1.00 28.62 195 TRP A C 1
ATOM 1365 O O . TRP A 1 228 ? -9.681 2.913 -9.397 1.00 30.70 195 TRP A O 1
ATOM 1376 N N . ASN A 1 229 ? -8.625 2.042 -7.610 1.00 32.95 196 ASN A N 1
ATOM 1377 C CA . ASN A 1 229 ? -9.335 0.775 -7.723 1.00 31.11 196 ASN A CA 1
ATOM 1378 C C . ASN A 1 229 ? -10.836 0.949 -7.520 1.00 31.92 196 ASN A C 1
ATOM 1379 O O . ASN A 1 229 ? -11.628 0.183 -8.077 1.00 35.24 196 ASN A O 1
ATOM 1384 N N . LEU A 1 230 ? -11.256 1.944 -6.744 1.00 32.24 197 LEU A N 1
ATOM 1385 C CA . LEU A 1 230 ? -12.691 2.186 -6.633 1.00 32.16 197 LEU A CA 1
ATOM 1386 C C . LEU A 1 230 ? -13.222 2.979 -7.825 1.00 32.35 197 LEU A C 1
ATOM 1387 O O . LEU A 1 230 ? -14.324 2.710 -8.308 1.00 33.60 197 LEU A O 1
ATOM 1392 N N . VAL A 1 231 ? -12.448 3.940 -8.328 1.00 30.50 198 VAL A N 1
ATOM 1393 C CA . VAL A 1 231 ? -12.980 4.884 -9.309 1.00 27.20 198 VAL A CA 1
ATOM 1394 C C . VAL A 1 231 ? -12.975 4.292 -10.717 1.00 29.75 198 VAL A C 1
ATOM 1395 O O . VAL A 1 231 ? -13.924 4.487 -11.487 1.00 28.57 198 VAL A O 1
ATOM 1399 N N . ALA A 1 232 ? -11.921 3.558 -11.074 1.00 28.45 199 ALA A N 1
ATOM 1400 C CA . ALA A 1 232 ? -11.783 3.042 -12.437 1.00 29.37 199 ALA A CA 1
ATOM 1401 C C . ALA A 1 232 ? -13.037 2.348 -12.963 1.00 29.03 199 ALA A C 1
ATOM 1402 O O . ALA A 1 232 ? -13.455 2.663 -14.084 1.00 28.97 199 ALA A O 1
ATOM 1404 N N . PRO A 1 233 ? -13.692 1.443 -12.231 1.00 32.14 2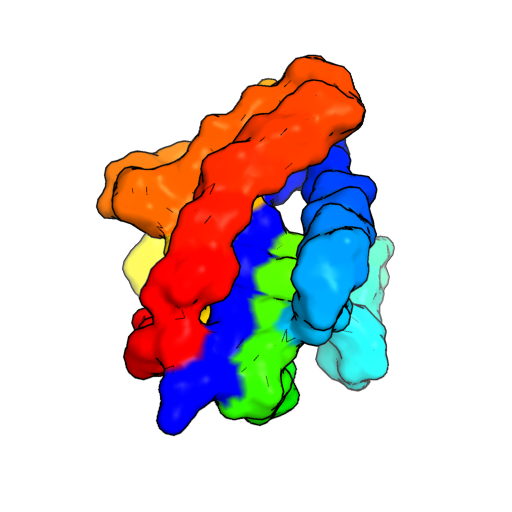00 PRO A N 1
ATOM 1405 C CA . PRO A 1 233 ? -14.929 0.853 -12.773 1.00 34.43 200 PRO A CA 1
ATOM 1406 C C . PRO A 1 233 ? -16.021 1.879 -13.061 1.00 36.67 200 PRO A C 1
ATOM 1407 O O . PRO A 1 233 ? -16.803 1.692 -14.001 1.00 33.24 200 PRO A O 1
ATOM 1411 N N . ILE A 1 234 ? -16.066 2.986 -12.316 1.00 33.37 201 ILE A N 1
ATOM 1412 C CA . ILE A 1 234 ? -17.100 3.995 -12.553 1.00 35.33 201 ILE A CA 1
ATOM 1413 C C . ILE A 1 234 ? -16.847 4.736 -13.860 1.00 36.64 201 ILE A C 1
ATOM 1414 O O . ILE A 1 234 ? -17.788 5.058 -14.600 1.00 33.93 201 ILE A O 1
ATOM 1419 N N . LEU A 1 235 ? -15.574 5.016 -14.170 1.00 33.76 202 LEU A N 1
ATOM 1420 C CA . LEU A 1 235 ? -15.244 5.734 -15.398 1.00 34.15 202 LEU A CA 1
ATOM 1421 C C . LEU A 1 235 ? -15.764 5.001 -16.624 1.00 37.91 202 LEU A C 1
ATOM 1422 O O . LEU A 1 235 ? -16.217 5.629 -17.591 1.00 42.54 202 LEU A O 1
ATOM 1427 N N . ASP A 1 236 ? -15.689 3.671 -16.609 1.00 35.81 203 ASP A N 1
ATOM 1428 C CA . ASP A 1 236 ? -16.205 2.883 -17.725 1.00 39.96 203 ASP A CA 1
ATOM 1429 C C . ASP A 1 236 ? -17.730 2.901 -17.766 1.00 42.39 203 ASP A C 1
ATOM 1430 O O . ASP A 1 236 ? -18.330 3.012 -18.842 1.00 49.68 203 ASP A O 1
ATOM 1435 N N . ASN A 1 237 ? -18.375 2.811 -16.604 1.00 44.21 204 ASN A N 1
ATOM 1436 C CA . ASN A 1 237 ? -19.791 2.467 -16.544 1.00 44.84 204 ASN A CA 1
ATOM 1437 C C . ASN A 1 237 ? -20.730 3.644 -16.786 1.00 44.69 204 ASN A C 1
ATOM 1438 O O . ASN A 1 237 ? -21.891 3.417 -17.143 1.00 43.95 204 ASN A O 1
ATOM 1443 N N . VAL A 1 238 ? -20.275 4.888 -16.606 1.00 42.76 205 VAL A N 1
ATOM 1444 C CA . VAL A 1 238 ? -21.218 6.005 -16.604 1.00 41.53 205 VAL A CA 1
ATOM 1445 C C . VAL A 1 238 ? -21.552 6.514 -17.990 1.00 40.79 205 VAL A C 1
ATOM 1446 O O . VAL A 1 238 ? -22.569 7.194 -18.151 1.00 39.12 205 VAL A O 1
ATOM 1450 N N . SER A 1 239 ? -20.723 6.231 -18.990 1.00 42.46 206 SER A N 1
ATOM 1451 C CA . SER A 1 239 ? -20.830 6.938 -20.258 1.00 41.00 206 SER A CA 1
ATOM 1452 C C . SER A 1 239 ? -22.205 6.766 -20.897 1.00 42.64 206 SER A C 1
ATOM 1453 O O . SER A 1 239 ? -22.877 7.752 -21.193 1.00 45.53 206 SER A O 1
ATOM 1456 N N . LYS A 1 241 ? -24.970 6.992 -19.368 1.00 40.33 208 LYS A N 1
ATOM 1457 C CA . LYS A 1 241 ? -25.980 7.157 -18.325 1.00 44.37 208 LYS A CA 1
ATOM 1458 C C . LYS A 1 241 ? -26.503 8.584 -18.256 1.00 43.88 208 LYS A C 1
ATOM 1459 O O . LYS A 1 241 ? -25.831 9.530 -18.673 1.00 43.69 208 LYS A O 1
ATOM 1465 N N . SER A 1 242 ? -27.713 8.730 -17.726 1.00 42.02 209 SER A N 1
ATOM 1466 C CA . SER A 1 242 ? -28.251 10.049 -17.453 1.00 41.74 209 SER A CA 1
ATOM 1467 C C . SER A 1 242 ? -27.542 10.666 -16.253 1.00 36.79 209 SER A C 1
ATOM 1468 O O . SER A 1 242 ? -27.024 9.964 -15.379 1.00 32.82 209 SER A O 1
ATOM 1471 N N . LEU A 1 243 ? -27.508 11.995 -16.235 1.00 38.04 210 LEU A N 1
ATOM 1472 C CA . LEU A 1 243 ? -27.048 12.730 -15.070 1.00 33.53 210 LEU A CA 1
ATOM 1473 C C . LEU A 1 243 ? -27.990 12.489 -13.890 1.00 36.04 210 LEU A C 1
ATOM 1474 O O . LEU A 1 243 ? -29.199 12.305 -14.059 1.00 36.41 210 LEU A O 1
ATOM 1479 N N . MET A 1 244 ? -27.422 12.465 -12.686 1.00 33.44 211 MET A N 1
ATOM 1480 C CA . MET A 1 244 ? -28.192 12.333 -11.458 1.00 31.36 211 MET A CA 1
ATOM 1481 C C . MET A 1 244 ? -28.143 13.646 -10.689 1.00 27.47 211 MET A C 1
ATOM 1482 O O . MET A 1 244 ? -27.165 14.390 -10.777 1.00 26.80 211 MET A O 1
ATOM 1487 N N . PHE A 1 245 ? -29.204 13.931 -9.930 1.00 26.60 212 PHE A N 1
ATOM 1488 C CA . PHE A 1 245 ? -29.316 15.203 -9.229 1.00 24.63 212 PHE A CA 1
ATOM 1489 C C . PHE A 1 245 ? -29.704 14.983 -7.772 1.00 20.12 212 PHE A C 1
ATOM 1490 O O . PHE A 1 245 ? -30.175 13.912 -7.380 1.00 21.97 212 PHE A O 1
ATOM 1498 N N . LEU A 1 246 ? -29.451 16.004 -6.959 1.00 19.73 213 LEU A N 1
ATOM 1499 C CA . LEU A 1 246 ? -29.774 15.925 -5.545 1.00 19.32 213 LEU A CA 1
ATOM 1500 C C . LEU A 1 246 ? -31.247 16.248 -5.399 1.00 22.19 213 LEU A C 1
ATOM 1501 O O . LEU A 1 246 ? -31.615 17.396 -5.643 1.00 20.65 213 LEU A O 1
#

InterPro domains:
  IPR018094 Thymidylate kinase [MF_00165] (8-202)
  IPR018094 Thymidylate kinase [TIGR00041] (6-193)
  IPR027417 P-loop containing nucleoside triphosphate hydrolase [G3DSA:3.40.50.300] (3-213)
  IPR027417 P-loop containing nucleoside triphosphate hydrolase [SSF52540] (6-209)
  IPR039430 Thymidylate kinase-like domain [PF02223] (12-193)

Sequence (190 aa):
RIRGAFIVFEGCDRAGKSLQSRKLVERIKAAGGDVDLISFPDRSSDLGKFIDRYLKKEVEMDPKEAHLVFAANRQALMPLMMKKLLKGTHLVVDRYAYSGIAYTLAKGADNITMEWAKLADMGELRPDCVIYFNLNFQGKVSKVMEQLADEDRDLWKVVDASLTVEEISENVWNLVAPILDNVSKSLMFL